Protein AF-A0A928G1X2-F1 (afdb_monomer)

Nearest PDB structures (foldseek):
  5xyb-assembly1_A  TM=7.655E-01  e=1.795E-01  Spbetavirus SPbeta
  4a1s-assembly1_B  TM=8.231E-01  e=2.747E-01  Drosophila melanogaster
  8bbe-assembly1_D  TM=7.474E-01  e=1.352E-01  Homo sapiens
  5a7d-assembly4_D  TM=7.952E-01  e=3.319E-01  Drosophila melanogaster
  3lca-assembly1_A  TM=3.637E-01  e=2.068E-01  Saccharomyces cerevisiae

pLDDT: mean 85.49, std 14.43, range [37.72, 98.62]

Mean predicted aligned error: 11.46 Å

Secondary structure (DSSP, 8-state):
---------SHHHHHHHHHHHHHHHHHHHHHHHHHHHHHHHHHHHHHHHHHHHHHHHHHHHHHHHHHHHHHHHS-HHHHHHHHT-GGGTTSHHHHHHHHHHHHHHHHHT-HHHHHHHHHH-----SSHHHHHHHHHHHHHHHHHHHHTT-HHHHHHHHHHHHHH---HHHHHHHHHHHHHIIIIIT--HHHHHHHHHHHHHH-GGGHHHHGGGT-

Foldseek 3Di:
DDDPDDDDPPPVVVVVVVVVVVCCVVCVVVVVVVVVVVVCVVVVVVVVVVVVVVVVVVVLVVLLVVLVVVCVPPALVVLVCQLPPPVCDPHSSNLLSLLSSLVRCVVVVVLVSSVVSLVSHDQDDDDQVSLQSQLSSLQSQLSSCVSVLVLVSNLVSLVVSCVSHPDLVSLLVSLQVNLCSCCVVVVNLVVSLVSLVVNCVVPVVCCVVCVVSND

Radius of gyration: 29.34 Å; Cα contacts (8 Å, |Δi|>4): 214; chains: 1; bounding box: 74×74×50 Å

Structure (mmCIF, N/CA/C/O backbone):
data_AF-A0A928G1X2-F1
#
_entry.id   AF-A0A928G1X2-F1
#
loop_
_atom_site.group_PDB
_atom_site.id
_atom_site.type_symbol
_atom_site.label_atom_id
_atom_site.label_alt_id
_atom_site.label_comp_id
_atom_site.label_asym_id
_atom_site.label_entity_id
_atom_site.label_seq_id
_atom_site.pdbx_PDB_ins_code
_atom_site.Cartn_x
_atom_site.Cartn_y
_atom_site.Cartn_z
_atom_site.occupancy
_atom_site.B_iso_or_equiv
_atom_site.auth_seq_id
_atom_site.auth_comp_id
_atom_site.auth_asym_id
_atom_site.auth_atom_id
_atom_site.pdbx_PDB_model_num
ATOM 1 N N . MET A 1 1 ? -55.057 56.961 -27.039 1.00 39.44 1 MET A N 1
ATOM 2 C CA . MET A 1 1 ? -53.835 56.383 -26.440 1.00 39.44 1 MET A CA 1
ATOM 3 C C . MET A 1 1 ? -54.276 55.265 -25.515 1.00 39.44 1 MET A C 1
ATOM 5 O O . MET A 1 1 ? -54.971 55.542 -24.549 1.00 39.44 1 MET A O 1
ATOM 9 N N . ALA A 1 2 ? -54.010 54.012 -25.881 1.00 43.81 2 ALA A N 1
ATOM 10 C CA . ALA A 1 2 ? -54.400 52.846 -25.097 1.00 43.81 2 ALA A CA 1
ATOM 11 C C . ALA A 1 2 ? -53.183 52.259 -24.377 1.00 43.81 2 ALA A C 1
ATOM 13 O O . ALA A 1 2 ? -52.093 52.239 -24.942 1.00 43.81 2 ALA A O 1
ATOM 14 N N . LYS A 1 3 ? -53.471 51.700 -23.195 1.00 39.59 3 LYS A N 1
ATOM 15 C CA . LYS A 1 3 ? -52.671 50.770 -22.385 1.00 39.59 3 LYS A CA 1
ATOM 16 C C . LYS A 1 3 ? -51.541 51.383 -21.556 1.00 39.59 3 LYS A C 1
ATOM 18 O O . LYS A 1 3 ? -50.377 51.311 -21.920 1.00 39.59 3 LYS A O 1
ATOM 23 N N . ASN A 1 4 ? -51.907 51.849 -20.360 1.00 37.72 4 ASN A N 1
ATOM 24 C CA . ASN A 1 4 ? -51.024 51.712 -19.206 1.00 37.72 4 ASN A CA 1
ATOM 25 C C . ASN A 1 4 ? -51.383 50.391 -18.506 1.00 37.72 4 ASN A C 1
ATOM 27 O O . ASN A 1 4 ? -52.408 50.291 -17.834 1.00 37.72 4 ASN A O 1
ATOM 31 N N . VAL A 1 5 ? -50.596 49.356 -18.788 1.00 54.25 5 VAL A N 1
ATOM 32 C CA . VAL A 1 5 ? -50.605 48.075 -18.079 1.00 54.25 5 VAL A CA 1
ATOM 33 C C . VAL A 1 5 ? -49.447 48.142 -17.089 1.00 54.25 5 VAL A C 1
ATOM 35 O O . VAL A 1 5 ? -48.310 48.257 -17.524 1.00 54.25 5 VAL A O 1
ATOM 38 N N . ASN A 1 6 ? -49.740 48.086 -15.791 1.00 42.75 6 ASN A N 1
ATOM 39 C CA . ASN A 1 6 ? -48.806 47.714 -14.719 1.00 42.75 6 ASN A CA 1
ATOM 40 C C . ASN A 1 6 ? -49.666 47.318 -13.502 1.00 42.75 6 ASN A C 1
ATOM 42 O O . ASN A 1 6 ? -50.340 48.165 -12.928 1.00 42.75 6 ASN A O 1
ATOM 46 N N . ALA A 1 7 ? -49.975 46.029 -13.334 1.00 44.56 7 ALA A N 1
ATOM 47 C CA . ALA A 1 7 ? -49.208 45.013 -12.593 1.00 44.56 7 ALA A CA 1
ATOM 48 C C . ALA A 1 7 ? -49.396 45.130 -11.057 1.00 44.56 7 ALA A C 1
ATOM 50 O O . ALA A 1 7 ? -48.937 46.105 -10.465 1.00 44.56 7 ALA A O 1
ATOM 51 N N . PRO A 1 8 ? -50.063 44.160 -10.391 1.00 46.53 8 PRO A N 1
ATOM 52 C CA . PRO A 1 8 ? -50.164 44.115 -8.936 1.00 46.53 8 PRO A CA 1
ATOM 53 C C . PRO A 1 8 ? -48.906 43.458 -8.349 1.00 46.53 8 PRO A C 1
ATOM 55 O O . PRO A 1 8 ? -48.880 42.249 -8.140 1.00 46.53 8 PRO A O 1
ATOM 58 N N . GLU A 1 9 ? -47.854 44.235 -8.092 1.00 52.62 9 GLU A N 1
ATOM 59 C CA . GLU A 1 9 ? -46.620 43.715 -7.465 1.00 52.62 9 GLU A CA 1
ATOM 60 C C . GLU A 1 9 ? -46.416 44.119 -5.994 1.00 52.62 9 GLU A C 1
ATOM 62 O O . GLU A 1 9 ? -45.433 43.719 -5.377 1.00 52.62 9 GLU A O 1
ATOM 67 N N . THR A 1 10 ? -47.344 44.844 -5.361 1.00 50.38 10 THR A N 1
ATOM 68 C CA . THR A 1 10 ? -47.087 45.420 -4.024 1.00 50.38 10 THR A CA 1
ATOM 69 C C . THR A 1 10 ? -47.826 44.774 -2.848 1.00 50.38 10 THR A C 1
ATOM 71 O O . THR A 1 10 ? -47.341 44.879 -1.725 1.00 50.38 10 THR A O 1
ATOM 74 N N . ASP A 1 11 ? -48.929 44.045 -3.041 1.00 49.44 11 ASP A N 1
ATOM 75 C CA . ASP A 1 11 ? -49.741 43.577 -1.895 1.00 49.44 11 ASP A CA 1
ATOM 76 C C . ASP A 1 11 ? -49.259 42.270 -1.250 1.00 49.44 11 ASP A C 1
ATOM 78 O O . ASP A 1 11 ? -49.490 42.029 -0.062 1.00 49.44 11 ASP A O 1
ATOM 82 N N . VAL A 1 12 ? -48.524 41.433 -1.987 1.00 51.53 12 VAL A N 1
ATOM 83 C CA . VAL A 1 12 ? -48.020 40.159 -1.445 1.00 51.53 12 VAL A CA 1
ATOM 84 C C . VAL A 1 12 ? -46.750 40.366 -0.609 1.00 51.53 12 VAL A C 1
ATOM 86 O O . VAL A 1 12 ? -46.486 39.590 0.301 1.00 51.53 12 VAL A O 1
ATOM 89 N N . VAL A 1 13 ? -45.991 41.441 -0.860 1.00 50.84 13 VAL A N 1
ATOM 90 C CA . 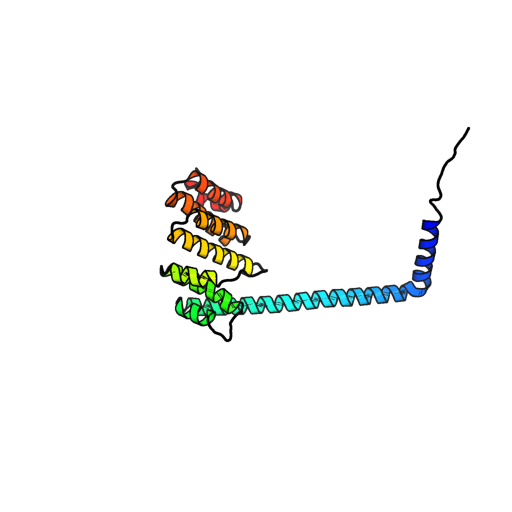VAL A 1 13 ? -44.729 41.747 -0.156 1.00 50.84 13 VAL A CA 1
ATOM 91 C C . VAL A 1 13 ? -44.965 42.500 1.164 1.00 50.84 13 VAL A C 1
ATOM 93 O O . VAL A 1 13 ? -44.159 42.399 2.090 1.00 50.84 13 VAL A O 1
ATOM 96 N N . VAL A 1 14 ? -46.077 43.231 1.294 1.00 52.59 14 VAL A N 1
ATOM 97 C CA . VAL A 1 14 ? -46.367 44.062 2.480 1.00 52.59 14 VAL A CA 1
ATOM 98 C C . VAL A 1 14 ? -46.985 43.246 3.627 1.00 52.59 14 VAL A C 1
ATOM 100 O O . VAL A 1 14 ? -46.684 43.494 4.794 1.00 52.59 14 VAL A O 1
ATOM 103 N N . ASN A 1 15 ? -47.769 42.203 3.333 1.00 55.53 15 ASN A N 1
ATOM 104 C CA . ASN A 1 15 ? -48.447 41.399 4.365 1.00 55.53 15 ASN A CA 1
ATOM 105 C C . ASN A 1 15 ? -47.530 40.346 5.036 1.00 55.53 15 ASN A C 1
ATOM 107 O O . ASN A 1 15 ? -47.773 39.911 6.163 1.00 55.53 15 ASN A O 1
ATOM 111 N N . THR A 1 16 ? -46.436 39.950 4.383 1.00 53.22 16 THR A N 1
ATOM 112 C CA . THR A 1 16 ? -45.408 39.064 4.965 1.00 53.22 16 THR A CA 1
ATOM 113 C C . THR A 1 16 ? -44.515 39.803 5.957 1.00 53.22 16 THR A C 1
ATOM 115 O O . THR A 1 16 ? -44.152 39.228 6.984 1.00 53.22 16 THR A O 1
ATOM 118 N N . LYS A 1 17 ? -44.209 41.083 5.697 1.00 52.03 17 LYS A N 1
ATOM 119 C CA . LYS A 1 17 ? -43.396 41.920 6.595 1.00 52.03 17 LYS A CA 1
ATOM 120 C C . LYS A 1 17 ? -44.087 42.157 7.940 1.00 52.03 17 LYS A C 1
ATOM 122 O O . LYS A 1 17 ? -43.503 41.838 8.969 1.00 52.03 17 LYS A O 1
ATOM 127 N N . GLY A 1 18 ? -45.362 42.553 7.940 1.00 61.22 18 GLY A N 1
ATOM 128 C CA . GLY A 1 18 ? -46.098 42.841 9.182 1.00 61.22 18 GLY A CA 1
ATOM 129 C C . GLY A 1 18 ? -46.315 41.630 10.106 1.00 61.22 18 GLY A C 1
ATOM 130 O O . GLY A 1 18 ? -46.396 41.783 11.323 1.00 61.22 18 GLY A O 1
ATOM 131 N N . LYS A 1 19 ? -46.374 40.402 9.568 1.00 59.88 19 LYS A N 1
ATOM 132 C CA . LYS A 1 19 ? -46.470 39.170 10.381 1.00 59.88 19 LYS A CA 1
ATOM 133 C C . LYS A 1 19 ? -45.133 38.779 11.011 1.00 59.88 19 LYS A C 1
ATOM 135 O O . LYS A 1 19 ? -45.119 38.285 12.136 1.00 59.88 19 LYS A O 1
ATOM 140 N N . LEU A 1 20 ? -44.026 39.010 10.304 1.00 60.47 20 LEU A N 1
ATOM 141 C CA . LEU A 1 20 ? -42.673 38.799 10.823 1.00 60.47 20 LEU A CA 1
ATOM 142 C C . LEU A 1 20 ? -42.302 39.858 11.871 1.00 60.47 20 LEU A C 1
ATOM 144 O O . LEU A 1 20 ? -41.755 39.504 12.913 1.00 60.47 20 LEU A O 1
ATOM 148 N N . GLU A 1 21 ? -42.668 41.121 11.642 1.00 60.94 21 GLU A N 1
ATOM 149 C CA . GLU A 1 21 ? -42.457 42.230 12.583 1.00 60.94 21 GLU A CA 1
ATOM 150 C C . GLU A 1 21 ? -43.230 42.010 13.894 1.00 60.94 21 GLU A C 1
ATOM 152 O O . GLU A 1 21 ? -42.626 42.052 14.962 1.00 60.94 21 GLU A O 1
ATOM 157 N N . ASN A 1 22 ? -44.509 41.615 13.839 1.00 66.75 22 ASN A N 1
ATOM 158 C CA . ASN A 1 22 ? -45.293 41.308 15.048 1.00 66.75 22 ASN A CA 1
ATOM 159 C C . ASN A 1 22 ? -44.760 40.101 15.850 1.00 66.75 22 ASN A C 1
ATOM 161 O O . ASN A 1 22 ? -44.885 40.058 17.076 1.00 66.75 22 ASN A O 1
ATOM 165 N N . LEU A 1 23 ? -44.178 39.096 15.184 1.00 64.81 23 LEU A N 1
ATOM 166 C CA . LEU A 1 23 ? -43.563 37.940 15.852 1.00 64.81 23 LEU A CA 1
ATOM 167 C C . LEU A 1 23 ? -42.250 38.324 16.547 1.00 64.81 23 LEU A C 1
ATOM 169 O O . LEU A 1 23 ? -41.991 37.865 17.663 1.00 64.81 23 LEU A O 1
ATOM 173 N N . PHE A 1 24 ? -41.452 39.194 15.925 1.00 63.53 24 PHE A N 1
ATOM 174 C CA . PHE A 1 24 ? -40.230 39.732 16.520 1.00 63.53 24 PHE A CA 1
ATOM 175 C C . PHE A 1 24 ? -40.509 40.735 17.645 1.00 63.53 24 PHE A C 1
ATOM 177 O O . PHE A 1 24 ? -39.826 40.696 18.665 1.00 63.53 24 PHE A O 1
ATOM 184 N N . GLU A 1 25 ? -41.528 41.582 17.534 1.00 65.56 25 GLU A N 1
ATOM 185 C CA . GLU A 1 25 ? -41.882 42.519 18.608 1.00 65.56 25 GLU A CA 1
ATOM 186 C C . GLU A 1 25 ? -42.443 41.799 19.837 1.00 65.56 25 GLU A C 1
ATOM 188 O O . GLU A 1 25 ? -42.068 42.109 20.969 1.00 65.56 25 GLU A O 1
ATOM 193 N N . LYS A 1 26 ? -43.298 40.788 19.634 1.00 69.19 26 LYS A N 1
ATOM 194 C CA . LYS A 1 26 ? -43.958 40.079 20.738 1.00 69.19 26 LYS A CA 1
ATOM 195 C C . LYS A 1 26 ? -43.095 38.981 21.366 1.00 69.19 26 LYS A C 1
ATOM 197 O O . LYS A 1 26 ? -43.192 38.749 22.570 1.00 69.19 26 LYS A O 1
ATOM 202 N N . TYR A 1 27 ? -42.252 38.308 20.577 1.00 73.88 27 TYR A N 1
ATOM 203 C CA . TYR A 1 27 ? -41.462 37.152 21.023 1.00 73.88 27 TYR A CA 1
ATOM 204 C C . TYR A 1 27 ? -39.982 37.216 20.642 1.00 73.88 27 TYR A C 1
ATOM 206 O O . TYR A 1 27 ? -39.273 36.249 20.896 1.00 73.88 27 TYR A O 1
ATOM 214 N N . GLY A 1 28 ? -39.465 38.318 20.093 1.00 69.06 28 GLY A N 1
ATOM 215 C CA . GLY A 1 28 ? -38.092 38.396 19.573 1.00 69.06 28 GLY A CA 1
ATOM 216 C C . GLY A 1 28 ? -37.019 37.979 20.576 1.00 69.06 28 GLY A C 1
ATOM 217 O O . GLY A 1 28 ? -36.113 37.232 20.222 1.00 69.06 28 GLY A O 1
ATOM 218 N N . LYS A 1 29 ? -37.159 38.350 21.858 1.00 71.19 29 LYS A N 1
ATOM 219 C CA . LYS A 1 29 ? -36.250 37.873 22.918 1.00 71.19 29 LYS A CA 1
ATOM 220 C C . LYS A 1 29 ? -36.362 36.361 23.151 1.00 71.19 29 LYS A C 1
ATOM 222 O O . LYS A 1 29 ? -35.342 35.705 23.314 1.00 71.19 29 LYS A O 1
ATOM 227 N N . ALA A 1 30 ? -37.571 35.801 23.150 1.00 76.81 30 ALA A N 1
ATOM 228 C CA . ALA A 1 30 ? -37.789 34.363 23.323 1.00 76.81 30 ALA A CA 1
ATOM 229 C C . ALA A 1 30 ? -37.320 33.555 22.098 1.00 76.81 30 ALA A C 1
ATOM 231 O O . ALA A 1 30 ? -36.674 32.526 22.257 1.00 76.81 30 ALA A O 1
ATOM 232 N N . LEU A 1 31 ? -37.573 34.052 20.884 1.00 76.38 31 LEU A N 1
ATOM 233 C CA . LEU A 1 31 ? -37.095 33.473 19.626 1.00 76.38 31 LEU A CA 1
ATOM 234 C C . LEU A 1 31 ? -35.566 33.484 19.540 1.00 76.38 31 LEU A C 1
ATOM 236 O O . LEU A 1 31 ? -34.984 32.483 19.130 1.00 76.38 31 LEU A O 1
ATOM 240 N N . LEU A 1 32 ? -34.911 34.564 19.982 1.00 76.19 32 LEU A N 1
ATOM 241 C CA . LEU A 1 32 ? -33.451 34.618 20.098 1.00 76.19 32 LEU A CA 1
ATOM 242 C C . LEU A 1 32 ? -32.923 33.563 21.076 1.00 76.19 32 LEU A C 1
ATOM 244 O O . LEU A 1 32 ? -31.976 32.856 20.742 1.00 76.19 32 LEU A O 1
ATOM 248 N N . TRP A 1 33 ? -33.552 33.399 22.244 1.00 80.50 33 TRP A N 1
ATOM 249 C CA . TRP A 1 33 ? -33.166 32.352 23.198 1.00 80.50 33 TRP A CA 1
ATOM 250 C C . TRP A 1 33 ? -33.345 30.941 22.632 1.00 80.50 33 TRP A C 1
ATOM 252 O O . TRP A 1 33 ? -32.459 30.107 22.803 1.00 80.50 33 TRP A O 1
ATOM 262 N N . VAL A 1 34 ? -34.437 30.678 21.910 1.00 84.75 34 VAL A N 1
ATOM 263 C CA . VAL A 1 34 ? -34.650 29.392 21.225 1.00 84.75 34 VAL A CA 1
ATOM 264 C C . VAL A 1 34 ? -33.572 29.151 20.166 1.00 84.75 34 VAL A C 1
ATOM 266 O O . VAL A 1 34 ? -32.998 28.066 20.126 1.00 84.75 34 VAL A O 1
ATOM 269 N N . LEU A 1 35 ? -33.233 30.159 19.358 1.00 82.25 35 LEU A N 1
ATOM 270 C CA . LEU A 1 35 ? -32.155 30.073 18.365 1.00 82.25 35 LEU A CA 1
ATOM 271 C C . LEU A 1 35 ? -30.794 29.777 19.005 1.00 82.25 35 LEU A C 1
ATOM 273 O O . LEU A 1 35 ? -30.062 28.928 18.501 1.00 82.25 35 LEU A O 1
ATOM 277 N N . VAL A 1 36 ? -30.471 30.424 20.128 1.00 86.75 36 VAL A N 1
ATOM 278 C CA . VAL A 1 36 ? -29.236 30.163 20.884 1.00 86.75 36 VAL A CA 1
ATOM 279 C C . VAL A 1 36 ? -29.217 28.732 21.419 1.00 86.75 36 VAL A C 1
ATOM 281 O O . VAL A 1 36 ? -28.211 28.046 21.264 1.00 86.75 36 VAL A O 1
ATOM 284 N N . VAL A 1 37 ? -30.320 28.241 21.991 1.00 91.00 37 VAL A N 1
ATOM 285 C CA . VAL A 1 37 ? -30.413 26.856 22.487 1.00 91.00 37 VAL A CA 1
ATOM 286 C C . VAL A 1 37 ? -30.235 25.848 21.351 1.00 91.00 37 VAL A C 1
ATOM 288 O O . VAL A 1 37 ? -29.493 24.881 21.509 1.00 91.00 37 VAL A O 1
ATOM 291 N N . VAL A 1 38 ? -30.850 26.088 20.190 1.00 90.81 38 VAL A N 1
ATOM 292 C CA . VAL A 1 38 ? -30.681 25.235 19.003 1.00 90.81 38 VAL A CA 1
ATOM 293 C C . VAL A 1 38 ? -29.234 25.271 18.510 1.00 90.81 38 VAL A C 1
ATOM 295 O O . VAL A 1 38 ? -28.655 24.216 18.261 1.00 90.81 38 VAL A O 1
ATOM 298 N N . ALA A 1 39 ? -28.616 26.450 18.428 1.00 85.69 39 ALA A N 1
ATOM 299 C CA . ALA A 1 39 ? -27.220 26.587 18.019 1.00 85.69 39 ALA A CA 1
ATOM 300 C C . ALA A 1 39 ? -26.259 25.876 18.987 1.00 85.69 39 ALA A C 1
ATOM 302 O O . ALA A 1 39 ? -25.330 25.209 18.539 1.00 85.69 39 ALA A O 1
ATOM 303 N N . VAL A 1 40 ? -26.502 25.953 20.300 1.00 92.81 40 VAL A N 1
ATOM 304 C CA . VAL A 1 40 ? -25.718 25.237 21.322 1.00 92.81 40 VAL A CA 1
ATOM 305 C C . VAL A 1 40 ? -25.937 23.729 21.236 1.00 92.81 40 VAL A C 1
ATOM 307 O O . VAL A 1 40 ? -24.972 22.982 21.349 1.00 92.81 40 VAL A O 1
ATOM 310 N N . ALA A 1 41 ? -27.163 23.260 21.001 1.00 90.75 41 ALA A N 1
ATOM 311 C CA . ALA A 1 41 ? -27.443 21.834 20.840 1.00 90.75 41 ALA A CA 1
ATOM 312 C C . ALA A 1 41 ? -26.756 21.260 19.591 1.00 90.75 41 ALA A C 1
ATOM 314 O O . ALA A 1 41 ? -26.112 20.215 19.663 1.00 90.75 41 ALA A O 1
ATOM 315 N N . VAL A 1 42 ? -26.832 21.975 18.465 1.00 90.94 42 VAL A N 1
ATOM 316 C CA . VAL A 1 42 ? -26.157 21.600 17.215 1.00 90.94 42 VAL A CA 1
ATOM 317 C C . VAL A 1 42 ? -24.638 21.664 17.385 1.00 90.94 42 VAL A C 1
ATOM 319 O O . VAL A 1 42 ? -23.949 20.696 17.075 1.00 90.94 42 VAL A O 1
ATOM 322 N N . GLY A 1 43 ? -24.107 22.756 17.942 1.00 88.56 43 GLY A N 1
ATOM 323 C CA . GLY A 1 43 ? -22.678 22.907 18.220 1.00 88.56 43 GLY A CA 1
ATOM 324 C C . GLY A 1 43 ? -22.152 21.836 19.177 1.00 88.56 43 GLY A C 1
ATOM 325 O O . GLY A 1 43 ? -21.128 21.218 18.905 1.00 88.56 43 GLY A O 1
ATOM 326 N N . GLY A 1 44 ? -22.888 21.547 20.251 1.00 90.06 44 GLY A N 1
ATOM 327 C CA . GLY A 1 44 ?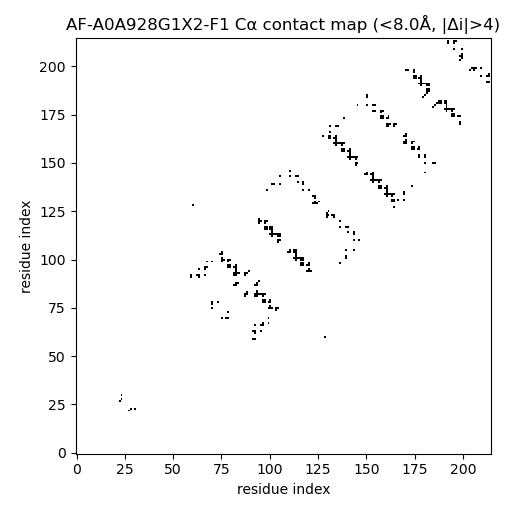 -22.576 20.483 21.203 1.00 90.06 44 GLY A CA 1
ATOM 328 C C . GLY A 1 44 ? -22.594 19.095 20.562 1.00 90.06 44 GLY A C 1
ATOM 329 O O . GLY A 1 44 ? -21.684 18.306 20.811 1.00 90.06 44 GLY A O 1
ATOM 330 N N . TYR A 1 45 ? -23.564 18.816 19.685 1.00 91.56 45 TYR A N 1
ATOM 331 C CA . TYR A 1 45 ? -23.613 17.576 18.907 1.00 91.56 45 TYR A CA 1
ATOM 332 C C . TYR A 1 45 ? -22.392 17.429 17.990 1.00 91.56 45 TYR A C 1
ATOM 334 O O . TYR A 1 45 ? -21.742 16.384 18.011 1.00 91.56 45 TYR A O 1
ATOM 342 N N . PHE A 1 46 ? -22.030 18.474 17.237 1.00 90.38 46 PHE A N 1
ATOM 343 C CA . PHE A 1 46 ? -20.853 18.445 16.360 1.00 90.38 46 PHE A CA 1
ATOM 344 C C . PHE A 1 46 ? -19.537 18.314 17.140 1.00 90.38 46 PHE A C 1
ATOM 346 O O . PHE A 1 46 ? -18.666 17.551 16.724 1.00 90.38 46 PHE A O 1
ATOM 353 N N . ILE A 1 47 ? -19.396 18.989 18.286 1.00 89.56 47 ILE A N 1
ATOM 354 C CA . ILE A 1 47 ? -18.218 18.859 19.161 1.00 89.56 47 ILE A CA 1
ATOM 355 C C . ILE A 1 47 ? -18.112 17.435 19.718 1.00 89.56 47 ILE A C 1
ATOM 357 O O . ILE A 1 47 ? -17.036 16.841 19.673 1.00 89.56 47 ILE A O 1
ATOM 361 N N . TYR A 1 48 ? -19.216 16.870 20.216 1.00 86.75 48 TYR A N 1
ATOM 362 C CA . TYR A 1 48 ? -19.236 15.504 20.739 1.00 86.75 48 TYR A CA 1
ATOM 363 C C . TYR A 1 48 ? -18.902 14.478 19.653 1.00 86.75 48 TYR A C 1
ATOM 365 O O . TYR A 1 48 ? -18.042 13.624 19.869 1.00 86.75 48 TYR A O 1
ATOM 373 N N . LYS A 1 49 ? -19.534 14.597 18.478 1.00 86.94 49 LYS A N 1
ATOM 374 C CA . LYS A 1 49 ? -19.268 13.740 17.319 1.00 86.94 49 LYS A CA 1
ATOM 375 C C . LYS A 1 49 ? -17.788 13.797 16.926 1.00 86.94 49 LYS A C 1
ATOM 377 O O . LYS A 1 49 ? -17.136 12.760 16.884 1.00 86.94 49 LYS A O 1
ATOM 382 N N . SER A 1 50 ? -17.236 15.003 16.770 1.00 81.69 50 SER A N 1
ATOM 383 C CA . SER A 1 50 ? -15.826 15.193 16.411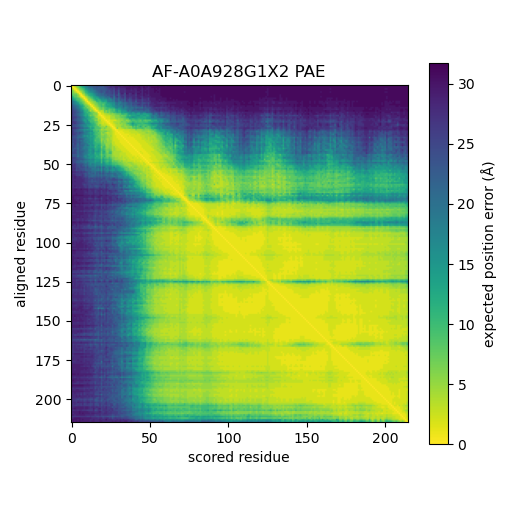 1.00 81.69 50 SER A CA 1
ATOM 384 C C . SER A 1 50 ? -14.859 14.631 17.463 1.00 81.69 50 SER A C 1
ATOM 386 O O . SER A 1 50 ? -13.826 14.061 17.118 1.00 81.69 50 SER A O 1
ATOM 388 N N . TYR A 1 51 ? -15.180 14.753 18.754 1.00 82.31 51 TYR A N 1
ATOM 389 C CA . TYR A 1 51 ? -14.347 14.199 19.824 1.00 82.31 51 TYR A CA 1
ATOM 390 C C . TYR A 1 51 ? -14.394 12.663 19.873 1.00 82.31 51 TYR A C 1
ATOM 392 O O . TYR A 1 51 ? -13.364 12.019 20.083 1.00 82.31 51 TYR A O 1
ATOM 400 N N . ALA A 1 52 ? -15.573 12.070 19.668 1.00 81.88 52 ALA A N 1
ATOM 401 C CA . ALA A 1 52 ? -15.743 10.621 19.630 1.00 81.88 52 ALA A CA 1
ATOM 402 C C . ALA A 1 52 ? -14.986 9.992 18.447 1.00 81.88 52 ALA A C 1
ATOM 404 O O . ALA A 1 52 ? -14.237 9.038 18.656 1.00 81.88 52 ALA A O 1
ATOM 405 N N . GLU A 1 53 ? -15.106 10.582 17.254 1.00 80.88 53 GLU A N 1
ATOM 406 C CA . GLU A 1 53 ? -14.409 10.138 16.037 1.00 80.88 53 GLU A CA 1
ATOM 407 C C . GLU A 1 53 ? -12.883 10.190 16.206 1.00 80.88 53 GLU A C 1
ATOM 409 O O . GLU A 1 53 ? -12.195 9.209 15.922 1.00 80.88 53 GLU A O 1
ATOM 414 N N . LYS A 1 54 ? -12.340 11.283 16.763 1.00 79.56 54 LYS A N 1
ATOM 415 C CA . LYS A 1 54 ? -10.896 11.399 17.041 1.00 79.56 54 LYS A CA 1
ATOM 416 C C . LYS A 1 54 ? -10.393 10.321 17.998 1.00 79.56 54 LYS A C 1
ATOM 418 O O . LYS A 1 54 ? -9.379 9.684 17.733 1.00 79.56 54 LYS A O 1
ATOM 423 N N . LYS A 1 55 ? -11.115 10.080 19.095 1.00 81.38 55 LYS A N 1
ATOM 424 C CA . LYS A 1 55 ? -10.731 9.068 20.089 1.00 81.38 55 LYS A CA 1
ATOM 425 C C . LYS A 1 55 ? -10.774 7.648 19.518 1.00 81.38 55 LYS A C 1
ATOM 427 O O . LYS A 1 55 ? -10.008 6.783 19.946 1.00 81.38 55 LYS A O 1
ATOM 432 N N . GLU A 1 56 ? -11.695 7.380 18.600 1.00 77.50 56 GLU A N 1
ATOM 433 C CA . GLU A 1 56 ? -11.773 6.094 17.909 1.00 77.50 56 GLU A CA 1
ATOM 434 C C . GLU A 1 56 ? -10.624 5.921 16.907 1.00 77.50 56 GLU A C 1
ATOM 436 O O . GLU A 1 56 ? -9.978 4.869 16.903 1.00 77.50 56 GLU A O 1
ATOM 441 N N . ALA A 1 57 ? -10.302 6.970 16.144 1.00 78.06 57 ALA A N 1
ATOM 442 C CA . ALA A 1 57 ? -9.153 6.991 15.243 1.00 78.06 57 ALA A CA 1
ATOM 443 C C . ALA A 1 57 ? -7.837 6.737 15.997 1.00 78.06 57 ALA A C 1
ATOM 445 O O . ALA A 1 57 ? -7.127 5.793 15.662 1.00 78.06 57 ALA A O 1
ATOM 446 N N . GLU A 1 58 ? -7.565 7.462 17.087 1.00 81.00 58 GLU A N 1
ATOM 447 C CA . GLU A 1 58 ? -6.354 7.274 17.907 1.00 81.00 58 GLU A CA 1
ATOM 448 C C . GLU A 1 58 ? -6.210 5.835 18.425 1.00 81.00 58 GLU A C 1
ATOM 450 O O . GLU A 1 58 ? -5.124 5.253 18.407 1.00 81.00 58 GLU A O 1
ATOM 455 N N . LYS A 1 59 ? -7.313 5.216 18.866 1.00 80.81 59 LYS A N 1
ATOM 456 C CA . LYS A 1 59 ? -7.302 3.812 19.300 1.00 80.81 59 LYS A CA 1
ATOM 457 C C . LYS A 1 59 ? -6.970 2.863 18.156 1.00 80.81 59 LYS A C 1
ATOM 459 O O . LYS A 1 59 ? -6.224 1.904 18.363 1.00 80.81 59 LYS A O 1
ATOM 464 N N . LYS A 1 60 ? -7.539 3.103 16.973 1.00 79.50 60 LYS A N 1
ATOM 465 C CA . LYS A 1 60 ? -7.283 2.306 15.771 1.00 79.50 60 LYS A CA 1
ATOM 466 C C . LYS A 1 60 ? -5.815 2.411 15.361 1.00 79.50 60 LYS A C 1
ATOM 468 O O . LYS A 1 60 ? -5.189 1.379 15.132 1.00 79.50 60 LYS A O 1
ATOM 473 N N . GLU A 1 61 ? -5.257 3.617 15.347 1.00 78.94 61 GLU A N 1
ATOM 474 C CA . GLU A 1 61 ? -3.841 3.849 15.051 1.00 78.94 61 GLU A CA 1
ATOM 475 C C . GLU A 1 61 ? -2.928 3.178 16.078 1.00 78.94 61 GLU A C 1
ATOM 477 O O . GLU A 1 61 ? -2.037 2.419 15.705 1.00 78.94 61 GLU A O 1
ATOM 482 N N . ALA A 1 62 ? -3.183 3.368 17.375 1.00 80.94 62 ALA A N 1
ATOM 483 C CA . ALA A 1 62 ? -2.395 2.740 18.433 1.00 80.94 62 ALA A CA 1
ATOM 484 C C . ALA A 1 62 ? -2.417 1.207 18.336 1.00 80.94 62 ALA A C 1
ATOM 486 O O . ALA A 1 62 ? -1.396 0.545 18.541 1.00 80.94 62 ALA A O 1
ATOM 487 N N . LEU A 1 63 ? -3.571 0.633 17.990 1.00 78.81 63 LEU A N 1
ATOM 488 C CA . LEU A 1 63 ? -3.697 -0.801 17.775 1.00 78.81 63 LEU A CA 1
ATOM 489 C C . LEU A 1 63 ? -2.897 -1.256 16.548 1.00 78.81 63 LEU A C 1
ATOM 491 O O . LEU A 1 63 ? -2.197 -2.260 16.637 1.00 78.81 63 LEU A O 1
ATOM 495 N N . MET A 1 64 ? -2.936 -0.511 15.440 1.00 81.88 64 MET A N 1
ATOM 496 C CA . MET A 1 64 ? -2.120 -0.798 14.254 1.00 81.88 64 MET A CA 1
ATOM 497 C C . MET A 1 64 ? -0.624 -0.693 14.535 1.00 81.88 64 MET A C 1
ATOM 499 O O . MET A 1 64 ? 0.127 -1.556 14.094 1.00 81.88 64 MET A O 1
ATOM 503 N N . VAL A 1 65 ? -0.190 0.313 15.297 1.00 82.19 65 VAL A N 1
ATOM 504 C CA . VAL A 1 65 ? 1.207 0.467 15.729 1.00 82.19 65 VAL A CA 1
ATOM 505 C C . VAL A 1 65 ? 1.634 -0.714 16.597 1.00 82.19 65 VAL A C 1
ATOM 507 O O . VAL A 1 65 ? 2.716 -1.264 16.420 1.00 82.19 65 VAL A O 1
ATOM 510 N N . LYS A 1 66 ? 0.776 -1.163 17.514 1.00 75.88 66 LYS A N 1
ATOM 511 C CA . LYS A 1 66 ? 1.056 -2.360 18.313 1.00 75.88 66 LYS A CA 1
ATOM 512 C C . LYS A 1 66 ? 1.159 -3.610 17.433 1.00 75.88 66 LYS A C 1
ATOM 514 O O . LYS A 1 66 ? 2.061 -4.421 17.627 1.00 75.88 66 LYS A O 1
ATOM 519 N N . THR A 1 67 ? 0.256 -3.761 16.464 1.00 77.81 67 THR A N 1
ATOM 520 C CA . THR A 1 67 ? 0.286 -4.864 15.496 1.00 77.81 67 THR A CA 1
ATOM 521 C C . THR A 1 67 ? 1.549 -4.822 14.643 1.00 77.81 67 THR A C 1
ATOM 523 O O . THR A 1 67 ? 2.199 -5.850 14.495 1.00 77.81 67 THR A O 1
ATOM 526 N N . SER A 1 68 ? 1.955 -3.658 14.129 1.00 77.31 68 SER A N 1
ATOM 527 C CA . SER A 1 68 ? 3.193 -3.547 13.355 1.00 77.31 68 SER A CA 1
ATOM 528 C C . SER A 1 68 ? 4.417 -3.866 14.203 1.00 77.31 68 SER A C 1
ATOM 530 O O . SER A 1 68 ? 5.265 -4.621 13.746 1.00 77.31 68 SER A O 1
ATOM 532 N N . GLN A 1 69 ? 4.495 -3.380 15.444 1.00 75.25 69 GLN A N 1
ATOM 533 C CA . GLN A 1 69 ? 5.611 -3.674 16.348 1.00 75.25 69 GLN A CA 1
ATOM 534 C C . GLN A 1 69 ? 5.751 -5.170 16.641 1.00 75.25 69 GLN A C 1
ATOM 536 O O . GLN A 1 69 ? 6.856 -5.697 16.534 1.00 75.25 69 GLN A O 1
ATOM 541 N N . ALA A 1 70 ? 4.647 -5.863 16.940 1.00 65.19 70 ALA A N 1
ATOM 542 C CA . ALA A 1 70 ? 4.662 -7.315 17.140 1.00 65.19 70 ALA A CA 1
ATOM 543 C C . ALA A 1 70 ? 5.200 -8.051 15.898 1.00 65.19 70 ALA A C 1
ATOM 545 O O . ALA A 1 70 ? 5.998 -8.980 15.995 1.00 65.19 70 ALA A O 1
ATOM 546 N N . LEU A 1 71 ? 4.847 -7.563 14.709 1.00 70.44 71 LEU A N 1
ATOM 547 C CA . LEU A 1 71 ? 5.235 -8.170 13.436 1.00 70.44 71 LEU A CA 1
ATOM 548 C C . LEU A 1 71 ? 6.606 -7.736 12.920 1.00 70.44 71 LEU A C 1
ATOM 550 O O . LEU A 1 71 ? 7.165 -8.384 12.039 1.00 70.44 71 LEU A O 1
ATOM 554 N N . VAL A 1 72 ? 7.197 -6.673 13.461 1.00 70.69 72 VAL A N 1
ATOM 555 C CA . VAL A 1 72 ? 8.613 -6.354 13.229 1.00 70.69 72 VAL A CA 1
ATOM 556 C C . VAL A 1 72 ? 9.502 -7.423 13.863 1.00 70.69 72 VAL A C 1
ATOM 558 O O . VAL A 1 72 ? 10.473 -7.834 13.235 1.00 70.69 72 VAL A O 1
ATOM 561 N N . SER A 1 73 ? 9.146 -7.920 15.052 1.00 67.94 73 SER A N 1
ATOM 562 C CA . SER A 1 73 ? 9.832 -9.053 15.689 1.00 67.94 73 SER A CA 1
ATOM 563 C C . SER A 1 73 ? 9.437 -10.424 15.123 1.00 67.94 73 SER A C 1
ATOM 565 O O . SER A 1 73 ? 10.207 -11.372 15.260 1.00 67.94 73 SER A O 1
ATOM 567 N N . GLY A 1 74 ? 8.262 -10.522 14.496 1.00 66.81 74 GLY A N 1
ATOM 568 C CA . GLY A 1 74 ? 7.693 -11.754 13.949 1.00 66.81 74 GLY A CA 1
ATOM 569 C C . GLY A 1 74 ? 7.939 -11.997 12.455 1.00 66.81 74 GLY A C 1
ATOM 570 O O . GLY A 1 74 ? 8.317 -11.100 11.697 1.00 66.81 74 GLY A O 1
ATOM 571 N N . GLY A 1 75 ? 7.681 -13.232 12.014 1.00 76.31 75 GLY A N 1
ATOM 572 C CA . GLY A 1 75 ? 7.606 -13.624 10.595 1.00 76.31 75 GLY A CA 1
ATOM 573 C C . GLY A 1 75 ? 6.170 -13.608 10.049 1.00 76.31 75 GLY A C 1
ATOM 574 O O . GLY A 1 75 ? 5.228 -13.292 10.781 1.00 76.31 75 GLY A O 1
ATOM 575 N N . ALA A 1 76 ? 5.971 -13.996 8.781 1.00 82.31 76 ALA A N 1
ATOM 576 C CA . ALA A 1 76 ? 4.639 -14.034 8.157 1.00 82.31 76 ALA A CA 1
ATOM 577 C C . ALA A 1 76 ? 3.608 -14.834 8.983 1.00 82.31 76 ALA A C 1
ATOM 579 O O . ALA A 1 76 ? 2.469 -14.399 9.144 1.00 82.31 76 ALA A O 1
ATOM 580 N N . ALA A 1 77 ? 4.024 -15.948 9.596 1.00 85.50 77 ALA A N 1
ATOM 581 C CA . ALA A 1 77 ? 3.168 -16.794 10.431 1.00 85.50 77 ALA A CA 1
ATOM 582 C C . ALA A 1 77 ? 2.552 -16.067 11.645 1.00 85.50 77 ALA A C 1
ATOM 584 O O . ALA A 1 77 ? 1.412 -16.344 12.017 1.00 85.50 77 ALA A O 1
ATOM 585 N N . GLU A 1 78 ? 3.265 -15.115 12.251 1.00 84.62 78 GLU A N 1
ATOM 586 C CA . GLU A 1 78 ? 2.734 -14.340 13.378 1.00 84.62 78 GLU A CA 1
ATOM 587 C C . GLU A 1 78 ? 1.678 -13.333 12.902 1.00 84.62 78 GLU A C 1
ATOM 589 O O . GLU A 1 78 ? 0.634 -13.170 13.537 1.00 84.62 78 GLU A O 1
ATOM 594 N N . ALA A 1 79 ? 1.890 -12.729 11.728 1.00 84.50 79 ALA A N 1
ATOM 595 C CA . ALA A 1 79 ? 0.909 -11.840 11.102 1.00 84.50 79 ALA A CA 1
ATOM 596 C C . ALA A 1 79 ? -0.373 -12.598 10.760 1.00 84.50 79 ALA A C 1
ATOM 598 O O . ALA A 1 79 ? -1.475 -12.124 11.033 1.00 84.50 79 ALA A O 1
ATOM 599 N N . VAL A 1 80 ? -0.220 -13.816 10.246 1.00 86.31 80 VAL A N 1
ATOM 600 C CA . VAL A 1 80 ? -1.321 -14.747 10.011 1.00 86.31 80 VAL A CA 1
ATOM 601 C C . VAL A 1 80 ? -2.073 -15.079 11.297 1.00 86.31 80 VAL A C 1
ATOM 603 O O . VAL A 1 80 ? -3.300 -15.014 11.305 1.00 86.31 80 VAL A O 1
ATOM 606 N N . ALA A 1 81 ? -1.372 -15.384 12.390 1.00 88.56 81 ALA A N 1
ATOM 607 C CA . ALA A 1 81 ? -2.012 -15.715 13.661 1.00 88.56 81 ALA A CA 1
ATOM 608 C C . ALA A 1 81 ? -2.868 -14.558 14.204 1.00 88.56 81 ALA A C 1
ATOM 610 O O . ALA A 1 81 ? -3.950 -14.794 14.740 1.00 88.56 81 ALA A O 1
ATOM 611 N N . ILE A 1 82 ? -2.422 -13.309 14.031 1.00 85.50 82 ILE A N 1
ATOM 612 C CA . ILE A 1 82 ? -3.208 -12.120 14.393 1.00 85.50 82 ILE A CA 1
ATOM 613 C C . ILE A 1 82 ? -4.407 -11.954 13.451 1.00 85.50 82 ILE A C 1
ATOM 615 O O . ILE A 1 82 ? -5.518 -11.704 13.919 1.00 85.50 82 ILE A O 1
ATOM 619 N N . ALA A 1 83 ? -4.188 -12.096 12.142 1.00 87.31 83 ALA A N 1
ATOM 620 C CA . ALA A 1 83 ? -5.215 -11.928 11.117 1.00 87.31 83 ALA A CA 1
ATOM 621 C C . ALA A 1 83 ? -6.356 -12.954 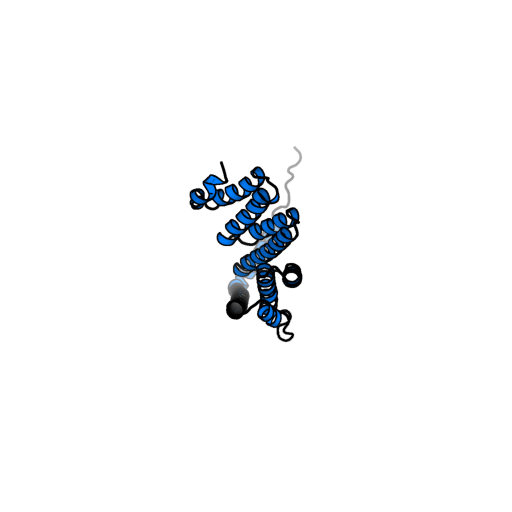11.234 1.00 87.31 83 ALA A C 1
ATOM 623 O O . ALA A 1 83 ? -7.521 -12.593 11.076 1.00 87.31 83 ALA A O 1
ATOM 624 N N . ASP A 1 84 ? -6.024 -14.211 11.539 1.00 89.19 84 ASP A N 1
ATOM 625 C CA . ASP A 1 84 ? -6.967 -15.336 11.576 1.00 89.19 84 ASP A CA 1
ATOM 626 C C . ASP A 1 84 ? -7.525 -15.603 12.991 1.00 89.19 84 ASP A C 1
ATOM 628 O O . ASP A 1 84 ? -8.312 -16.535 13.194 1.00 89.19 84 ASP A O 1
ATOM 632 N N . ASN A 1 85 ? -7.159 -14.787 13.990 1.00 86.44 85 ASN A N 1
ATOM 633 C CA . ASN A 1 85 ? -7.718 -14.903 15.334 1.00 86.44 85 ASN A CA 1
ATOM 634 C C . ASN A 1 85 ? -9.216 -14.553 15.323 1.00 86.44 85 ASN A C 1
ATOM 636 O O . ASN A 1 85 ? -9.604 -13.405 15.102 1.00 86.44 85 ASN A O 1
ATOM 640 N N . LYS A 1 86 ? -10.060 -15.544 15.639 1.00 84.06 86 LYS A N 1
ATOM 641 C CA . LYS A 1 86 ? -11.525 -15.411 15.673 1.00 84.06 86 LYS A CA 1
ATOM 642 C C . LYS A 1 86 ? -12.025 -14.322 16.620 1.00 84.06 86 LYS A C 1
ATOM 644 O O . LYS A 1 86 ? -13.049 -13.715 16.329 1.00 84.06 86 LYS A O 1
ATOM 649 N N . GLU A 1 87 ? -11.323 -14.063 17.720 1.00 82.12 87 GLU A N 1
ATOM 650 C CA . GLU A 1 87 ? -11.696 -13.018 18.684 1.00 82.12 87 GLU A CA 1
ATOM 651 C C . GLU A 1 87 ? -11.515 -11.608 18.106 1.00 82.12 87 GLU A C 1
ATOM 653 O O . GLU A 1 87 ? -12.212 -10.681 18.509 1.00 82.12 87 GLU A O 1
ATOM 658 N N . ASN A 1 88 ? -10.617 -11.458 17.127 1.00 76.25 88 ASN A N 1
ATOM 659 C CA . ASN A 1 88 ? -10.294 -10.191 16.472 1.00 76.25 88 ASN A CA 1
ATOM 660 C C . ASN A 1 88 ? -10.780 -10.135 15.016 1.00 76.25 88 ASN A C 1
ATOM 662 O O . ASN A 1 88 ? -10.411 -9.211 14.281 1.00 76.25 88 ASN A O 1
ATOM 666 N N . ALA A 1 89 ? -11.600 -11.101 14.592 1.00 72.81 89 ALA A N 1
ATOM 667 C CA . ALA A 1 89 ? -12.157 -11.138 13.249 1.00 72.81 89 ALA A CA 1
ATOM 668 C C . ALA A 1 89 ? -12.917 -9.831 12.964 1.00 72.81 89 ALA A C 1
ATOM 670 O O . ALA A 1 89 ? -13.705 -9.364 13.784 1.00 72.81 89 ALA A O 1
ATOM 671 N N . ASN A 1 90 ? -12.669 -9.234 11.796 1.00 79.69 90 ASN A N 1
ATOM 672 C CA . ASN A 1 90 ? -13.229 -7.945 11.360 1.00 79.69 90 ASN A CA 1
ATOM 673 C C . ASN A 1 90 ? -12.716 -6.697 12.105 1.00 79.69 90 ASN A C 1
ATOM 675 O O . ASN A 1 90 ? -13.273 -5.613 11.942 1.00 79.69 90 ASN A O 1
ATOM 679 N N . THR A 1 91 ? -11.645 -6.800 12.895 1.00 86.94 91 THR A N 1
ATOM 680 C CA . THR A 1 91 ? -10.997 -5.609 13.467 1.00 86.94 91 THR A CA 1
ATOM 681 C C . THR A 1 91 ? -10.044 -4.955 12.468 1.00 86.94 91 THR A C 1
ATOM 683 O O . THR A 1 91 ? -9.465 -5.608 11.598 1.00 86.94 91 THR A O 1
ATOM 686 N N . ALA A 1 92 ? -9.794 -3.654 12.642 1.00 86.38 92 ALA A N 1
ATOM 687 C CA . ALA A 1 92 ? -8.774 -2.948 11.869 1.00 86.38 92 ALA A CA 1
ATOM 688 C C . ALA A 1 92 ? -7.368 -3.554 12.047 1.00 86.38 92 ALA A C 1
ATOM 690 O O . ALA A 1 92 ? -6.563 -3.513 11.121 1.00 86.38 92 ALA A O 1
ATOM 691 N N . SER A 1 93 ? -7.100 -4.154 13.212 1.00 85.88 93 SER A N 1
ATOM 692 C CA . SER A 1 93 ? -5.864 -4.887 13.501 1.00 85.88 93 SER A CA 1
ATOM 693 C C . SER A 1 93 ? -5.739 -6.155 12.666 1.00 85.88 93 SER A C 1
ATOM 695 O O . SER A 1 93 ? -4.733 -6.324 11.985 1.00 85.88 93 SER A O 1
ATOM 697 N N . ALA A 1 94 ? -6.769 -7.007 12.653 1.00 89.19 94 ALA A N 1
ATOM 698 C CA . ALA A 1 94 ? -6.775 -8.225 11.844 1.00 89.19 94 ALA A CA 1
ATOM 699 C C . ALA A 1 94 ? -6.702 -7.908 10.342 1.00 89.19 94 ALA A C 1
ATOM 701 O O . ALA A 1 94 ? -5.980 -8.566 9.593 1.00 89.19 94 ALA A O 1
ATOM 702 N N . ASN A 1 95 ? -7.388 -6.849 9.901 1.00 92.38 95 ASN A N 1
ATOM 703 C CA . ASN A 1 95 ? -7.282 -6.367 8.528 1.00 92.38 95 ASN A CA 1
ATOM 704 C C . ASN A 1 95 ? -5.848 -5.921 8.196 1.00 92.38 95 ASN A C 1
ATOM 706 O O . ASN A 1 95 ? -5.258 -6.389 7.226 1.00 92.38 95 ASN A O 1
ATOM 710 N N . PHE A 1 96 ? -5.241 -5.079 9.034 1.00 90.31 96 PHE A N 1
ATOM 711 C CA . PHE A 1 96 ? -3.866 -4.622 8.828 1.00 90.31 96 PHE A CA 1
ATOM 712 C C . PHE A 1 96 ? -2.843 -5.769 8.897 1.00 90.31 96 PHE A C 1
ATOM 714 O O . PHE A 1 96 ? -1.879 -5.786 8.133 1.00 90.31 96 PHE A O 1
ATOM 721 N N . ALA A 1 97 ? -3.084 -6.773 9.740 1.00 91.31 97 ALA A N 1
ATOM 722 C CA . ALA A 1 97 ? -2.268 -7.978 9.816 1.00 91.31 97 ALA A CA 1
ATOM 723 C C . ALA A 1 97 ? -2.302 -8.799 8.514 1.00 91.31 97 ALA A C 1
ATOM 725 O O . ALA A 1 97 ? -1.270 -9.344 8.135 1.00 91.31 97 ALA A O 1
ATOM 726 N N . ASN A 1 98 ? -3.421 -8.829 7.774 1.00 94.12 98 ASN A N 1
ATOM 727 C CA . ASN A 1 98 ? -3.458 -9.441 6.436 1.00 94.12 98 ASN A CA 1
ATOM 728 C C . ASN A 1 98 ? -2.530 -8.720 5.447 1.00 94.12 98 ASN A C 1
ATOM 730 O O . ASN A 1 98 ? -1.792 -9.378 4.716 1.00 94.12 98 ASN A O 1
ATOM 734 N N . TYR A 1 99 ? -2.515 -7.383 5.452 1.00 94.50 99 TYR A N 1
ATOM 735 C CA . TYR A 1 99 ? -1.561 -6.611 4.646 1.00 94.50 99 TYR A CA 1
ATOM 736 C C . TYR A 1 99 ? -0.108 -6.922 5.042 1.00 94.50 99 TYR A C 1
ATOM 738 O O . TYR A 1 99 ? 0.718 -7.212 4.177 1.00 94.50 99 TYR A O 1
ATOM 746 N N . LEU A 1 100 ? 0.204 -6.921 6.342 1.00 91.62 100 LEU A N 1
ATOM 747 C CA . LEU A 1 100 ? 1.558 -7.204 6.825 1.00 91.62 100 LEU A CA 1
ATOM 748 C C . LEU A 1 100 ? 1.996 -8.639 6.502 1.00 91.62 100 LEU A C 1
ATOM 750 O O . LEU A 1 100 ? 3.132 -8.840 6.076 1.00 91.62 100 LEU A O 1
ATOM 754 N N . ALA A 1 101 ? 1.100 -9.620 6.636 1.00 92.44 101 ALA A N 1
ATOM 755 C CA . ALA A 1 101 ? 1.351 -11.000 6.230 1.00 92.44 101 ALA A CA 1
ATOM 756 C C . ALA A 1 101 ? 1.656 -11.084 4.732 1.00 92.44 101 ALA A C 1
ATOM 758 O O . ALA A 1 101 ? 2.631 -11.720 4.345 1.00 92.44 101 ALA A O 1
ATOM 759 N N . ALA A 1 102 ? 0.872 -10.399 3.894 1.00 95.00 102 ALA A N 1
ATOM 760 C CA . ALA A 1 102 ? 1.097 -10.377 2.455 1.00 95.00 102 ALA A CA 1
ATOM 761 C C . ALA A 1 102 ? 2.461 -9.786 2.082 1.00 95.00 102 ALA A C 1
ATOM 763 O O . ALA A 1 102 ? 3.188 -10.376 1.288 1.00 95.00 102 ALA A O 1
ATOM 764 N N . ALA A 1 103 ? 2.832 -8.655 2.689 1.00 91.56 103 ALA A N 1
ATOM 765 C CA . ALA A 1 103 ? 4.130 -8.027 2.462 1.00 91.56 103 ALA A CA 1
ATOM 766 C C . ALA A 1 103 ? 5.297 -8.941 2.879 1.00 91.56 103 ALA A C 1
ATOM 768 O O . ALA A 1 103 ? 6.333 -8.953 2.217 1.00 91.56 103 ALA A O 1
ATOM 769 N N . ARG A 1 104 ? 5.136 -9.725 3.955 1.00 88.75 104 ARG A N 1
ATOM 770 C CA . ARG A 1 104 ? 6.157 -10.687 4.399 1.00 88.75 104 ARG A CA 1
ATOM 771 C C . ARG A 1 104 ? 6.253 -11.905 3.494 1.00 88.75 104 ARG A C 1
ATOM 773 O O . ARG A 1 104 ? 7.358 -12.215 3.073 1.00 88.75 104 ARG A O 1
ATOM 780 N N . TYR A 1 105 ? 5.133 -12.517 3.120 1.00 93.38 105 TYR A N 1
ATOM 781 C CA . TYR A 1 105 ? 5.148 -13.619 2.157 1.00 93.38 105 TYR A CA 1
ATOM 782 C C . TYR A 1 105 ? 5.755 -13.205 0.817 1.00 93.38 105 TYR A C 1
ATOM 784 O O . TYR A 1 105 ? 6.564 -13.938 0.258 1.00 93.38 105 TYR A O 1
ATOM 792 N N . LEU A 1 106 ? 5.451 -11.992 0.345 1.00 91.62 106 LEU A N 1
ATOM 793 C CA . LEU A 1 106 ? 6.067 -11.443 -0.859 1.00 91.62 106 LEU A CA 1
ATOM 794 C C . LEU A 1 106 ? 7.592 -11.314 -0.705 1.00 91.62 106 LEU A C 1
ATOM 796 O O . LEU A 1 106 ? 8.328 -11.707 -1.602 1.00 91.62 106 LEU A O 1
ATOM 800 N N . ALA A 1 107 ? 8.075 -10.808 0.436 1.00 87.81 107 ALA A N 1
ATOM 801 C CA . ALA A 1 107 ? 9.510 -10.703 0.717 1.00 87.81 107 ALA A CA 1
ATOM 802 C C . ALA A 1 107 ? 10.206 -12.073 0.854 1.00 87.81 107 ALA A C 1
ATOM 804 O O . ALA A 1 107 ? 11.395 -12.188 0.566 1.00 87.81 107 ALA A O 1
ATOM 805 N N . GLU A 1 108 ? 9.4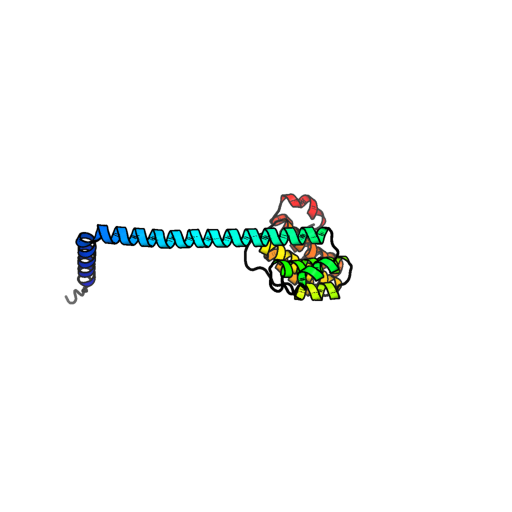72 -13.100 1.283 1.00 90.00 108 GLU A N 1
ATOM 806 C CA . GLU A 1 108 ? 9.924 -14.495 1.356 1.00 90.00 108 GLU A CA 1
ATOM 807 C C . GLU A 1 108 ? 9.858 -15.212 -0.010 1.00 90.00 108 GLU A C 1
ATOM 809 O O . GLU A 1 108 ? 10.405 -16.304 -0.156 1.00 90.00 108 GLU A O 1
ATOM 814 N N . GLY A 1 109 ? 9.230 -14.597 -1.020 1.00 88.94 109 GLY A N 1
ATOM 815 C CA . GLY A 1 109 ? 9.046 -15.156 -2.362 1.00 88.94 109 GLY A CA 1
ATOM 816 C C . GLY A 1 109 ? 7.833 -16.084 -2.506 1.00 88.94 109 GLY A C 1
ATOM 817 O O . GLY A 1 109 ? 7.630 -16.656 -3.577 1.00 88.94 109 GLY A O 1
ATOM 818 N N . ASP A 1 110 ? 7.004 -16.226 -1.469 1.00 95.62 110 ASP A N 1
ATOM 819 C CA . ASP A 1 110 ? 5.753 -16.988 -1.534 1.00 95.62 110 ASP A CA 1
ATOM 820 C C . ASP A 1 110 ? 4.630 -16.113 -2.111 1.00 95.62 110 ASP A C 1
ATOM 822 O O . ASP A 1 110 ? 3.819 -15.503 -1.406 1.00 95.62 110 ASP A O 1
ATOM 826 N N . ILE A 1 111 ? 4.618 -16.016 -3.441 1.00 97.00 111 ILE A N 1
ATOM 827 C CA . ILE A 1 111 ? 3.708 -15.137 -4.185 1.00 97.00 111 ILE A CA 1
ATOM 828 C C . ILE A 1 111 ? 2.241 -15.546 -4.000 1.00 97.00 111 ILE A C 1
ATOM 830 O O . ILE A 1 111 ? 1.353 -14.688 -3.972 1.00 97.00 111 ILE A O 1
ATOM 834 N N . ASP A 1 112 ? 1.966 -16.841 -3.849 1.00 97.50 112 ASP A N 1
ATOM 835 C CA . ASP A 1 112 ? 0.600 -17.338 -3.708 1.00 97.50 112 ASP A CA 1
ATOM 836 C C . ASP A 1 112 ? 0.046 -17.073 -2.309 1.00 97.50 112 ASP A C 1
ATOM 838 O O . ASP A 1 112 ? -1.072 -16.553 -2.198 1.00 97.50 112 ASP A O 1
ATOM 842 N N . ALA A 1 113 ? 0.836 -17.301 -1.254 1.00 96.19 113 ALA A N 1
ATOM 843 C CA . ALA A 1 113 ? 0.449 -16.914 0.101 1.00 96.19 113 ALA A CA 1
ATOM 844 C C . ALA A 1 113 ? 0.305 -15.390 0.231 1.00 96.19 113 ALA A C 1
ATOM 846 O O . ALA A 1 113 ? -0.645 -14.902 0.855 1.00 96.19 113 ALA A O 1
ATOM 847 N N . ALA A 1 114 ? 1.187 -14.616 -0.412 1.00 95.75 114 ALA A N 1
ATOM 848 C CA . ALA A 1 114 ? 1.078 -13.160 -0.451 1.00 95.75 114 ALA A CA 1
ATOM 849 C C . ALA A 1 114 ? -0.244 -12.708 -1.087 1.00 95.75 114 ALA A C 1
ATOM 851 O O . ALA A 1 114 ? -0.963 -11.872 -0.529 1.00 95.75 114 ALA A O 1
ATOM 852 N N . ASN A 1 115 ? -0.600 -13.305 -2.227 1.00 97.94 115 ASN A N 1
ATOM 853 C CA . ASN A 1 115 ? -1.837 -13.009 -2.936 1.00 97.94 115 ASN A CA 1
ATOM 854 C C . ASN A 1 115 ? -3.086 -13.421 -2.142 1.00 97.94 115 ASN A C 1
ATOM 856 O O . ASN A 1 115 ? -4.065 -12.674 -2.108 1.00 97.94 115 ASN A O 1
ATOM 860 N N . GLU A 1 116 ? -3.059 -14.574 -1.468 1.00 97.88 116 GLU A N 1
ATOM 861 C CA . GLU A 1 116 ? -4.146 -14.992 -0.578 1.00 97.88 116 GLU A CA 1
ATOM 862 C C . GLU A 1 116 ? -4.362 -13.953 0.531 1.00 97.88 116 GLU A C 1
ATOM 864 O O . GLU A 1 116 ? -5.486 -13.495 0.756 1.00 97.88 116 GLU A O 1
ATOM 869 N N . ARG A 1 117 ? -3.283 -13.521 1.190 1.00 95.56 117 ARG A N 1
ATOM 870 C CA . ARG A 1 117 ? -3.365 -12.576 2.308 1.00 95.56 117 ARG A CA 1
ATOM 871 C C . ARG A 1 117 ? -3.817 -11.189 1.874 1.00 95.56 117 ARG A C 1
ATOM 873 O O . ARG A 1 117 ? -4.730 -10.639 2.487 1.00 95.56 117 ARG A O 1
ATOM 880 N N . ILE A 1 118 ? -3.277 -10.640 0.786 1.00 97.62 118 ILE A N 1
ATOM 881 C CA . ILE A 1 118 ? -3.671 -9.298 0.328 1.00 97.62 118 ILE A CA 1
ATOM 882 C C . ILE A 1 118 ? -5.102 -9.256 -0.232 1.00 97.62 118 ILE A C 1
ATOM 884 O O . ILE A 1 118 ? -5.717 -8.187 -0.275 1.00 97.62 118 ILE A O 1
ATOM 888 N N . SER A 1 119 ? -5.657 -10.403 -0.645 1.00 97.25 119 SER A N 1
ATOM 889 C CA . SER A 1 119 ? -7.058 -10.507 -1.075 1.00 97.25 119 SER A CA 1
ATOM 890 C C . SER A 1 119 ? -8.050 -10.372 0.084 1.00 97.25 119 SER A C 1
ATOM 892 O O . SER A 1 119 ? -9.166 -9.899 -0.116 1.00 97.25 119 SER A O 1
ATOM 894 N N . LYS A 1 120 ? -7.622 -10.727 1.304 1.00 96.06 120 LYS A N 1
ATOM 895 C CA . LYS A 1 120 ? -8.397 -10.569 2.544 1.00 96.06 120 LYS A CA 1
ATOM 896 C C . LYS A 1 120 ? -8.345 -9.139 3.091 1.00 96.06 120 LYS A C 1
ATOM 898 O O . LYS A 1 120 ? -9.153 -8.793 3.947 1.00 96.06 120 LYS A O 1
ATOM 903 N N . PHE A 1 121 ? -7.408 -8.315 2.615 1.00 95.50 121 PHE A N 1
ATOM 904 C CA . PHE A 1 121 ? -7.298 -6.918 3.022 1.00 95.50 121 PHE A CA 1
ATOM 905 C C . PHE A 1 121 ? -8.415 -6.062 2.409 1.00 95.50 121 PHE A C 1
ATOM 907 O O . PHE A 1 121 ? -8.599 -6.020 1.188 1.00 95.50 121 PHE A O 1
ATOM 914 N N . VAL A 1 122 ? -9.104 -5.317 3.268 1.00 95.31 122 VAL A N 1
ATOM 915 C CA . VAL A 1 122 ? -10.130 -4.331 2.919 1.00 95.31 122 VAL A CA 1
ATOM 916 C C . VAL A 1 122 ? -9.555 -2.925 3.076 1.00 95.31 122 VAL A C 1
ATOM 918 O O . VAL A 1 122 ? -8.897 -2.626 4.069 1.00 95.31 122 VAL A O 1
ATOM 921 N N . MET A 1 123 ? -9.809 -2.050 2.104 1.00 95.00 123 MET A N 1
ATOM 922 C CA . MET A 1 123 ? -9.339 -0.663 2.158 1.00 95.00 123 MET A CA 1
ATOM 923 C C . MET A 1 123 ? -9.958 0.074 3.351 1.00 95.00 123 MET A C 1
ATOM 925 O O . MET A 1 123 ? -11.142 -0.084 3.646 1.00 95.00 123 MET A O 1
ATOM 929 N N . PHE A 1 124 ? -9.163 0.890 4.037 1.00 90.75 124 PHE A N 1
ATOM 930 C CA . PHE A 1 124 ? -9.655 1.763 5.100 1.00 90.75 124 PHE A CA 1
ATOM 931 C C . PHE A 1 124 ? -10.309 3.019 4.509 1.00 90.75 124 PHE A C 1
ATOM 933 O O . PHE A 1 124 ? -9.827 3.536 3.508 1.00 90.75 124 PHE A O 1
ATOM 940 N N . GLU A 1 125 ? -11.390 3.511 5.118 1.0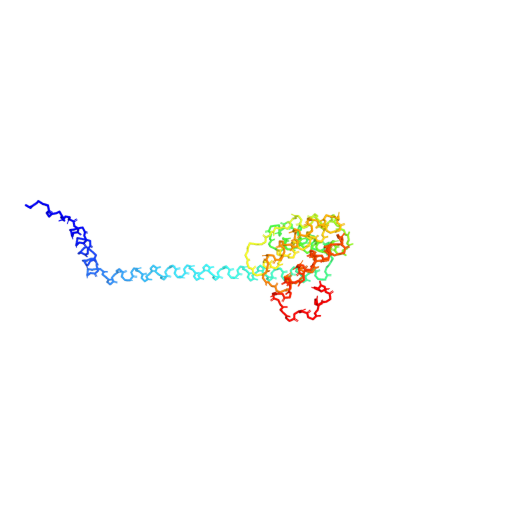0 86.19 125 GLU A N 1
ATOM 941 C CA . GLU A 1 125 ? -12.215 4.556 4.490 1.00 86.19 125 GLU A CA 1
ATOM 942 C C . GLU A 1 125 ? -11.645 5.978 4.595 1.00 86.19 125 GLU A C 1
ATOM 944 O O . GLU A 1 125 ? -11.652 6.694 3.601 1.00 86.19 125 GLU A O 1
ATOM 949 N N . GLU A 1 126 ? -11.126 6.397 5.754 1.00 80.31 126 GLU A N 1
ATOM 950 C CA . GLU A 1 126 ? -10.712 7.794 5.966 1.00 80.31 126 GLU A CA 1
ATOM 951 C C . GLU A 1 126 ? -9.457 7.929 6.843 1.00 80.31 126 GLU A C 1
ATOM 953 O O . GLU A 1 126 ? -9.198 7.099 7.723 1.00 80.31 126 GLU A O 1
ATOM 958 N N . GLY A 1 127 ? -8.703 9.010 6.601 1.00 84.75 127 GLY A N 1
ATOM 959 C CA . GLY A 1 127 ? -7.518 9.433 7.356 1.00 84.75 127 GLY A CA 1
ATOM 960 C C . GLY A 1 127 ? -6.197 9.268 6.597 1.00 84.75 127 GLY A C 1
ATOM 961 O O . GLY A 1 127 ? -6.059 8.387 5.750 1.00 84.75 127 GLY A O 1
ATOM 962 N N . ASP A 1 128 ? -5.196 10.082 6.937 1.00 86.75 128 ASP A N 1
ATOM 963 C CA . ASP A 1 128 ? -3.883 10.058 6.273 1.00 86.75 128 ASP A CA 1
ATOM 964 C C . ASP A 1 128 ? -3.189 8.699 6.433 1.00 86.75 128 ASP A C 1
ATOM 966 O O . ASP A 1 128 ? -2.679 8.131 5.468 1.00 86.75 128 ASP A O 1
ATOM 970 N N . LEU A 1 129 ? -3.251 8.103 7.631 1.00 85.06 129 LEU A N 1
ATOM 971 C CA . LEU A 1 129 ? -2.721 6.758 7.848 1.00 85.06 129 LEU A CA 1
ATOM 972 C C . LEU A 1 129 ? -3.467 5.712 7.003 1.00 85.06 129 LEU A C 1
ATOM 974 O O . LEU A 1 129 ? -2.844 4.807 6.448 1.00 85.06 129 LEU A O 1
ATOM 978 N N . ALA A 1 130 ? -4.792 5.831 6.876 1.00 90.19 130 ALA A N 1
ATOM 979 C CA . ALA A 1 130 ? -5.591 4.940 6.037 1.00 90.19 130 ALA A CA 1
ATOM 980 C C . ALA A 1 130 ? -5.191 5.059 4.560 1.00 90.19 130 ALA A C 1
ATOM 982 O O . ALA A 1 130 ? -4.972 4.038 3.910 1.00 90.19 130 ALA A O 1
ATOM 983 N N . ALA A 1 131 ? -5.025 6.285 4.062 1.00 94.06 131 ALA A N 1
ATOM 984 C CA . ALA A 1 131 ? -4.534 6.582 2.720 1.00 94.06 131 ALA A CA 1
ATOM 985 C C . ALA A 1 131 ? -3.157 5.947 2.459 1.00 94.06 131 ALA A C 1
ATOM 987 O O . ALA A 1 131 ? -2.978 5.240 1.465 1.00 94.06 131 ALA A O 1
ATOM 988 N N . MET A 1 132 ? -2.207 6.114 3.386 1.00 92.00 132 MET A N 1
ATOM 989 C CA . MET A 1 132 ? -0.872 5.511 3.290 1.00 92.00 132 MET A CA 1
ATOM 990 C C . MET A 1 132 ? -0.918 3.977 3.292 1.00 92.00 132 MET A C 1
ATOM 992 O O . MET A 1 132 ? -0.254 3.342 2.473 1.00 92.00 132 MET A O 1
ATOM 996 N N . ILE A 1 133 ? -1.716 3.358 4.170 1.00 92.25 133 ILE A N 1
ATOM 997 C CA . ILE A 1 133 ? -1.845 1.893 4.220 1.00 92.25 133 ILE A CA 1
ATOM 998 C C . ILE A 1 133 ? -2.523 1.357 2.954 1.00 92.25 133 ILE A C 1
ATOM 1000 O O . ILE A 1 133 ? -2.089 0.346 2.404 1.00 92.25 133 ILE A O 1
ATOM 1004 N N . ASN A 1 134 ? -3.560 2.031 2.457 1.00 96.06 134 ASN A N 1
ATOM 1005 C CA . ASN A 1 134 ? -4.236 1.647 1.220 1.00 96.06 134 ASN A CA 1
ATOM 1006 C C . ASN A 1 134 ? -3.287 1.738 0.018 1.00 96.06 134 ASN A C 1
ATOM 1008 O O . ASN A 1 134 ? -3.248 0.820 -0.803 1.00 96.06 134 ASN A O 1
ATOM 1012 N N . ALA A 1 135 ? -2.482 2.804 -0.063 1.00 97.25 135 ALA A N 1
ATOM 1013 C CA . ALA A 1 135 ? -1.430 2.926 -1.065 1.00 97.25 135 ALA A CA 1
ATOM 1014 C C . ALA A 1 135 ? -0.426 1.770 -0.965 1.00 97.25 135 ALA A C 1
ATOM 1016 O O . ALA A 1 135 ? -0.089 1.151 -1.974 1.00 97.25 135 ALA A O 1
ATOM 1017 N N . ALA A 1 136 ? -0.023 1.416 0.257 1.00 95.75 136 ALA A N 1
ATOM 1018 C CA . ALA A 1 136 ? 0.860 0.288 0.509 1.00 95.75 136 ALA A CA 1
ATOM 1019 C C . ALA A 1 136 ? 0.272 -1.054 0.049 1.00 95.75 136 ALA A C 1
ATOM 1021 O O . ALA A 1 136 ? 0.964 -1.855 -0.584 1.00 95.75 136 ALA A O 1
ATOM 1022 N N . ALA A 1 137 ? -1.020 -1.279 0.292 1.00 97.62 137 ALA A N 1
ATOM 1023 C CA . ALA A 1 137 ? -1.729 -2.470 -0.161 1.00 97.62 137 ALA A CA 1
ATOM 1024 C C . ALA A 1 137 ? -1.813 -2.558 -1.694 1.00 97.62 137 ALA A C 1
ATOM 1026 O O . ALA A 1 137 ? -1.583 -3.632 -2.254 1.00 97.62 137 ALA A O 1
ATOM 1027 N N . TYR A 1 138 ? -2.080 -1.442 -2.382 1.00 98.50 138 TYR A N 1
ATOM 1028 C CA . TYR A 1 138 ? -1.968 -1.370 -3.843 1.00 98.50 138 TYR A CA 1
ATOM 1029 C C . TYR A 1 138 ? -0.540 -1.672 -4.313 1.00 98.50 138 TYR A C 1
ATOM 1031 O O . TYR A 1 138 ? -0.349 -2.427 -5.260 1.00 98.50 138 TYR A O 1
ATOM 1039 N N . GLY A 1 139 ? 0.467 -1.163 -3.603 1.00 97.75 139 GLY A N 1
ATOM 1040 C CA . GLY A 1 139 ? 1.869 -1.490 -3.833 1.00 97.75 139 GLY A CA 1
ATOM 1041 C C . GLY A 1 139 ? 2.158 -2.988 -3.806 1.00 97.75 139 GLY A C 1
ATOM 1042 O O . GLY A 1 139 ? 2.721 -3.513 -4.760 1.00 97.75 139 GLY A O 1
ATOM 1043 N N . VAL A 1 140 ? 1.715 -3.684 -2.756 1.00 97.75 140 VAL A N 1
ATOM 1044 C CA . VAL A 1 140 ? 1.885 -5.142 -2.624 1.00 97.75 140 VAL A CA 1
ATOM 1045 C C . VAL A 1 140 ? 1.180 -5.890 -3.757 1.00 97.75 140 VAL A C 1
ATOM 1047 O O . VAL A 1 140 ? 1.755 -6.812 -4.329 1.00 97.75 140 VAL A O 1
ATOM 1050 N N . ARG A 1 141 ? -0.041 -5.483 -4.135 1.00 98.62 141 ARG A N 1
ATOM 1051 C CA . ARG A 1 141 ? -0.754 -6.070 -5.286 1.00 98.62 141 ARG A CA 1
ATOM 1052 C C . ARG A 1 141 ? 0.007 -5.862 -6.594 1.00 98.62 141 ARG A C 1
ATOM 1054 O O . ARG A 1 141 ? 0.094 -6.788 -7.396 1.00 98.62 141 ARG A O 1
ATOM 1061 N N . GLY A 1 142 ? 0.569 -4.671 -6.787 1.00 98.38 142 GLY A N 1
ATOM 1062 C CA . GLY A 1 142 ? 1.392 -4.349 -7.945 1.00 98.38 142 GLY A CA 1
ATOM 1063 C C . GLY A 1 142 ? 2.663 -5.190 -8.001 1.00 98.38 142 GLY A C 1
ATOM 1064 O O . GLY A 1 142 ? 2.958 -5.769 -9.040 1.00 98.38 142 GLY A O 1
ATOM 1065 N N . ASP A 1 143 ? 3.367 -5.335 -6.879 1.00 97.62 143 ASP A N 1
ATOM 1066 C CA . ASP A 1 143 ? 4.573 -6.163 -6.794 1.00 97.62 143 ASP A CA 1
ATOM 1067 C C . ASP A 1 143 ? 4.267 -7.647 -7.060 1.00 97.62 143 ASP A C 1
ATOM 1069 O O . ASP A 1 143 ? 4.954 -8.275 -7.859 1.00 97.62 143 ASP A O 1
ATOM 1073 N N . ILE A 1 144 ? 3.179 -8.191 -6.499 1.00 98.31 144 ILE A N 1
ATOM 1074 C CA . ILE A 1 144 ? 2.701 -9.550 -6.821 1.00 98.31 144 ILE A CA 1
ATOM 1075 C C . ILE A 1 144 ? 2.440 -9.699 -8.327 1.00 98.31 144 ILE A C 1
ATOM 1077 O O . ILE A 1 144 ? 2.770 -10.727 -8.919 1.00 98.31 144 ILE A O 1
ATOM 1081 N N . ALA A 1 145 ? 1.846 -8.687 -8.966 1.00 98.25 145 ALA A N 1
ATOM 1082 C CA . ALA A 1 145 ? 1.610 -8.709 -10.406 1.00 98.25 145 ALA A CA 1
ATOM 1083 C C . ALA A 1 145 ? 2.921 -8.658 -11.216 1.00 98.25 145 ALA A C 1
ATOM 1085 O O . ALA A 1 145 ? 3.010 -9.346 -12.233 1.00 98.25 145 ALA A O 1
ATOM 1086 N N . VAL A 1 146 ? 3.949 -7.929 -10.754 1.00 98.00 146 VAL A N 1
ATOM 1087 C CA . VAL A 1 146 ? 5.297 -7.955 -11.359 1.00 98.00 146 VAL A CA 1
ATOM 1088 C C . VAL A 1 146 ? 5.896 -9.355 -11.290 1.00 98.00 146 VAL A C 1
ATOM 1090 O O . VAL A 1 146 ? 6.339 -9.862 -12.319 1.00 98.00 146 VAL A O 1
ATOM 1093 N N . GLU A 1 147 ? 5.857 -9.993 -10.119 1.00 96.19 147 GLU A N 1
ATOM 1094 C CA . GLU A 1 147 ? 6.387 -11.352 -9.915 1.00 96.19 147 GLU A CA 1
ATOM 1095 C C . GLU A 1 147 ? 5.658 -12.395 -10.778 1.00 96.19 147 GLU A C 1
ATOM 1097 O O . GLU A 1 147 ? 6.244 -13.376 -11.228 1.00 96.19 147 GLU A O 1
ATOM 1102 N N . ARG A 1 148 ? 4.378 -12.155 -11.087 1.00 96.94 148 ARG A N 1
ATOM 1103 C CA . ARG A 1 148 ? 3.580 -12.989 -12.001 1.00 96.94 148 ARG A CA 1
ATOM 1104 C C . ARG A 1 148 ? 3.750 -12.641 -13.483 1.00 96.94 148 ARG A C 1
ATOM 1106 O O . ARG A 1 148 ? 3.158 -13.308 -14.329 1.00 96.94 148 ARG A O 1
ATOM 1113 N N . GLY A 1 149 ? 4.520 -11.605 -13.811 1.00 97.19 149 GLY A N 1
ATOM 1114 C CA . GLY A 1 149 ? 4.717 -11.130 -15.182 1.00 97.19 149 GLY A CA 1
ATOM 1115 C C . GLY A 1 149 ? 3.540 -10.341 -15.772 1.00 97.19 149 GLY A C 1
ATOM 1116 O O . GLY A 1 149 ? 3.576 -9.987 -16.950 1.00 97.19 149 GLY A O 1
ATOM 1117 N N . ASP A 1 150 ? 2.504 -10.024 -14.987 1.00 98.12 150 ASP A N 1
ATOM 1118 C CA . ASP A 1 150 ? 1.398 -9.162 -15.422 1.00 98.12 150 ASP A CA 1
ATOM 1119 C C . ASP A 1 150 ? 1.748 -7.687 -15.185 1.00 98.12 150 ASP A C 1
ATOM 1121 O O . ASP A 1 150 ? 1.255 -7.006 -14.281 1.00 98.12 150 ASP A O 1
ATOM 1125 N N . TYR A 1 151 ? 2.641 -7.178 -16.030 1.00 98.00 151 TYR A N 1
ATOM 1126 C CA . TYR A 1 151 ? 3.162 -5.818 -15.917 1.00 98.00 151 TYR A CA 1
ATOM 1127 C C . TYR A 1 151 ? 2.088 -4.744 -16.115 1.00 98.00 151 TYR A C 1
ATOM 1129 O O . TYR A 1 151 ? 2.178 -3.663 -15.533 1.00 98.00 151 TYR A O 1
ATOM 1137 N N . LYS A 1 152 ? 1.040 -5.037 -16.895 1.00 98.00 152 LYS A N 1
ATOM 1138 C CA . LYS A 1 152 ? -0.078 -4.110 -17.095 1.00 98.00 152 LYS A CA 1
ATOM 1139 C C . LYS A 1 152 ? -0.894 -3.966 -15.812 1.00 98.00 152 LYS A C 1
ATOM 1141 O O . LYS A 1 152 ? -1.216 -2.838 -15.431 1.00 98.00 152 LYS A O 1
ATOM 1146 N N . ALA A 1 153 ? -1.215 -5.077 -15.149 1.00 98.19 153 ALA A N 1
ATOM 1147 C CA . ALA A 1 153 ? -1.876 -5.036 -13.850 1.00 98.19 153 ALA A CA 1
ATOM 1148 C C . ALA A 1 153 ? -0.984 -4.366 -12.797 1.00 98.19 153 ALA A C 1
ATOM 1150 O O . ALA A 1 153 ? -1.474 -3.523 -12.047 1.00 98.19 153 ALA A O 1
ATOM 1151 N N . ALA A 1 154 ? 0.322 -4.654 -12.801 1.00 98.44 154 ALA A N 1
ATOM 1152 C CA . ALA A 1 154 ? 1.273 -4.032 -11.884 1.00 98.44 154 ALA A CA 1
ATOM 1153 C C . ALA A 1 154 ? 1.253 -2.500 -11.969 1.00 98.44 154 ALA A C 1
ATOM 1155 O O . ALA A 1 154 ? 1.071 -1.820 -10.959 1.00 98.44 154 ALA A O 1
ATOM 1156 N N . ILE A 1 155 ? 1.367 -1.952 -13.183 1.00 98.62 155 ILE A N 1
ATOM 1157 C CA . ILE A 1 155 ? 1.311 -0.503 -13.417 1.00 98.62 155 ILE A CA 1
ATOM 1158 C C . ILE A 1 155 ? -0.028 0.075 -12.942 1.00 98.62 155 ILE A C 1
ATOM 1160 O O . ILE A 1 155 ? -0.039 1.103 -12.269 1.00 98.62 155 ILE A O 1
ATOM 1164 N N . ALA A 1 156 ? -1.149 -0.590 -13.237 1.00 98.62 156 ALA A N 1
ATOM 1165 C CA . ALA A 1 156 ? -2.466 -0.119 -12.816 1.00 98.62 156 ALA A CA 1
ATOM 1166 C C . ALA A 1 156 ? -2.613 -0.062 -11.285 1.00 98.62 156 ALA A C 1
ATOM 1168 O O . ALA A 1 156 ? -3.208 0.879 -10.759 1.00 98.62 156 ALA A O 1
ATOM 1169 N N . GLU A 1 157 ? -2.068 -1.039 -10.558 1.00 98.56 157 GLU A N 1
ATOM 1170 C CA . GLU A 1 157 ? -2.053 -1.024 -9.093 1.00 98.56 157 GLU A CA 1
ATOM 1171 C C . GLU A 1 157 ? -1.124 0.073 -8.549 1.00 98.56 157 GLU A C 1
ATOM 1173 O O . GLU A 1 157 ? -1.528 0.827 -7.664 1.00 98.56 157 GLU A O 1
ATOM 1178 N N . PHE A 1 158 ? 0.069 0.267 -9.122 1.00 98.62 158 PHE A N 1
ATOM 1179 C CA . PHE A 1 158 ? 0.950 1.371 -8.718 1.00 98.62 158 PHE A CA 1
ATOM 1180 C C . PHE A 1 158 ? 0.324 2.746 -8.972 1.00 98.62 158 PHE A C 1
ATOM 1182 O O . PHE A 1 158 ? 0.446 3.637 -8.137 1.00 98.62 158 PHE A O 1
ATOM 1189 N N . GLU A 1 159 ? -0.420 2.930 -10.062 1.00 98.44 159 GLU A N 1
ATOM 1190 C CA . GLU A 1 159 ? -1.154 4.175 -10.309 1.00 98.44 159 GLU A CA 1
ATOM 1191 C C . GLU A 1 159 ? -2.273 4.426 -9.298 1.00 98.44 159 GLU A C 1
ATOM 1193 O O . GLU A 1 159 ? -2.529 5.580 -8.943 1.00 98.44 159 GLU A O 1
ATOM 1198 N N . LYS A 1 160 ? -2.937 3.371 -8.810 1.00 98.25 160 LYS A N 1
ATOM 1199 C CA . LYS A 1 160 ? -3.877 3.497 -7.688 1.00 98.25 160 LYS A CA 1
ATOM 1200 C C . LYS A 1 160 ? -3.138 3.903 -6.417 1.00 98.25 160 LYS A C 1
ATOM 1202 O O . LYS A 1 160 ? -3.614 4.790 -5.718 1.00 98.25 160 LYS A O 1
ATOM 1207 N N . ALA A 1 161 ? -1.965 3.323 -6.158 1.00 97.56 161 ALA A N 1
ATOM 1208 C CA . ALA A 1 161 ? -1.140 3.668 -5.005 1.00 97.56 161 ALA A CA 1
ATOM 1209 C C . ALA A 1 161 ? -0.699 5.144 -5.020 1.00 97.56 161 ALA A C 1
ATOM 1211 O O . ALA A 1 161 ? -0.848 5.831 -4.014 1.00 97.56 161 ALA A O 1
ATOM 1212 N N . ILE A 1 162 ? -0.255 5.659 -6.174 1.00 97.88 162 ILE A N 1
ATOM 1213 C CA . ILE A 1 162 ? 0.130 7.074 -6.364 1.00 97.88 162 ILE A CA 1
ATOM 1214 C C . ILE A 1 162 ? -1.028 8.026 -6.033 1.00 97.88 162 ILE A C 1
ATOM 1216 O O . ILE A 1 162 ? -0.799 9.113 -5.512 1.00 97.88 162 ILE A O 1
ATOM 1220 N N . LYS A 1 163 ? -2.267 7.638 -6.358 1.00 96.56 163 LYS A N 1
ATOM 1221 C CA . LYS A 1 163 ? -3.472 8.455 -6.137 1.00 96.56 163 LYS A CA 1
ATOM 1222 C C . LYS A 1 163 ? -4.061 8.304 -4.736 1.00 96.56 163 LYS A C 1
ATOM 1224 O O . LYS A 1 163 ? -4.923 9.092 -4.368 1.00 96.56 163 LYS A O 1
ATOM 1229 N N . ALA A 1 164 ? -3.668 7.268 -3.999 1.00 94.38 164 ALA A N 1
ATOM 1230 C CA . ALA A 1 164 ? -4.285 6.924 -2.726 1.00 94.38 164 ALA A CA 1
ATOM 1231 C C . ALA A 1 164 ? -3.785 7.786 -1.559 1.00 94.38 164 ALA A C 1
ATOM 1233 O O . ALA A 1 164 ? -4.521 7.922 -0.590 1.00 94.38 164 ALA A O 1
ATOM 1234 N N . SER A 1 165 ? -2.578 8.358 -1.643 1.00 91.88 165 SER A N 1
ATOM 1235 C CA . SER A 1 165 ? -2.013 9.241 -0.615 1.00 91.88 165 SER A CA 1
ATOM 1236 C C . SER A 1 165 ? -1.221 10.389 -1.237 1.00 91.88 165 SER A C 1
ATOM 1238 O O . SER A 1 165 ? -0.502 10.199 -2.219 1.00 91.88 165 SER A O 1
ATOM 1240 N N . ASP A 1 166 ? -1.319 11.569 -0.626 1.00 89.31 166 ASP A N 1
ATOM 1241 C CA . ASP A 1 166 ? -0.593 12.772 -1.045 1.00 89.31 166 ASP A CA 1
ATOM 1242 C C . ASP A 1 166 ? 0.842 12.852 -0.503 1.00 89.31 166 ASP A C 1
ATOM 1244 O O . ASP A 1 166 ? 1.609 13.730 -0.917 1.00 89.31 166 ASP A O 1
ATOM 1248 N N . ASP A 1 167 ? 1.219 11.924 0.380 1.00 91.38 167 ASP A N 1
ATOM 1249 C CA . ASP A 1 167 ? 2.547 11.844 0.978 1.00 91.38 167 ASP A CA 1
ATOM 1250 C C . ASP A 1 167 ? 3.661 11.637 -0.070 1.00 91.38 167 ASP A C 1
ATOM 1252 O O . ASP A 1 167 ? 3.531 10.893 -1.050 1.00 91.38 167 ASP A O 1
ATOM 1256 N N . MET A 1 168 ? 4.800 12.286 0.180 1.00 93.81 168 MET A N 1
ATOM 1257 C CA . MET A 1 168 ? 5.975 12.246 -0.684 1.00 93.81 168 MET A CA 1
ATOM 1258 C C . MET A 1 168 ? 6.540 10.839 -0.823 1.00 93.81 168 MET A C 1
ATOM 1260 O O . MET A 1 168 ? 6.865 10.430 -1.939 1.00 93.81 168 MET A O 1
ATOM 1264 N N . HIS A 1 169 ? 6.650 10.085 0.273 1.00 92.81 169 HIS A N 1
ATOM 1265 C CA . HIS A 1 169 ? 7.208 8.739 0.208 1.00 92.81 169 HIS A CA 1
ATOM 1266 C C . HIS A 1 169 ? 6.344 7.828 -0.671 1.00 92.81 169 HIS A C 1
ATOM 1268 O O . HIS A 1 169 ? 6.881 7.124 -1.530 1.00 92.81 169 HIS A O 1
ATOM 1274 N N . THR A 1 170 ? 5.019 7.901 -0.526 1.00 94.19 170 THR A N 1
ATOM 1275 C CA . THR A 1 170 ? 4.070 7.175 -1.386 1.00 94.19 170 THR A CA 1
ATOM 1276 C C . THR A 1 170 ? 4.243 7.565 -2.852 1.00 94.19 170 THR A C 1
ATOM 1278 O O . THR A 1 170 ? 4.444 6.701 -3.713 1.00 94.19 170 THR A O 1
ATOM 1281 N N . PHE A 1 171 ? 4.198 8.867 -3.142 1.00 96.50 171 PHE A N 1
ATOM 1282 C CA . PHE A 1 171 ? 4.263 9.368 -4.509 1.00 96.50 171 PHE A CA 1
ATOM 1283 C C . PHE A 1 171 ? 5.560 8.949 -5.202 1.00 96.50 171 PHE A C 1
ATOM 1285 O O . PHE A 1 171 ? 5.521 8.410 -6.309 1.00 96.50 171 PHE A O 1
ATOM 1292 N N . VAL A 1 172 ? 6.705 9.155 -4.549 1.00 96.50 172 VAL A N 1
ATOM 1293 C CA . VAL A 1 172 ? 8.019 8.808 -5.098 1.00 96.50 172 VAL A CA 1
ATOM 1294 C C . VAL A 1 172 ? 8.135 7.297 -5.303 1.00 96.50 172 VAL A C 1
ATOM 1296 O O . VAL A 1 172 ? 8.424 6.852 -6.414 1.00 96.50 172 VAL A O 1
ATOM 1299 N N . THR A 1 173 ? 7.830 6.498 -4.277 1.00 96.56 173 THR A N 1
ATOM 1300 C 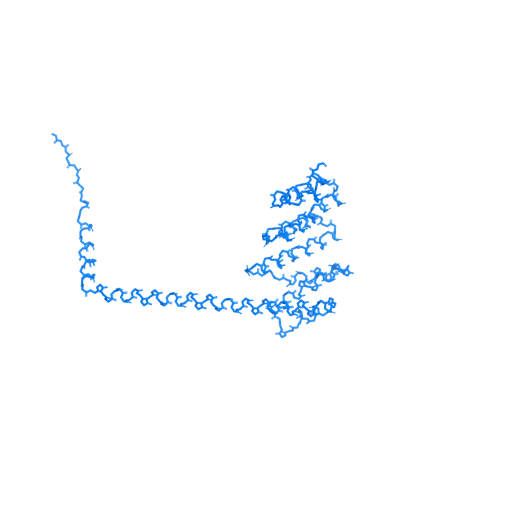CA . THR A 1 173 ? 8.010 5.037 -4.308 1.00 96.56 173 THR A CA 1
ATOM 1301 C C . THR A 1 173 ? 7.248 4.382 -5.457 1.00 96.56 173 THR A C 1
ATOM 1303 O O . THR A 1 173 ? 7.807 3.561 -6.190 1.00 96.56 173 THR A O 1
ATOM 1306 N N . TYR A 1 174 ? 5.974 4.734 -5.646 1.00 98.31 174 TYR A N 1
ATOM 1307 C CA . TYR A 1 174 ? 5.146 4.069 -6.653 1.00 98.31 174 TYR A CA 1
ATOM 1308 C C . TYR A 1 174 ? 5.357 4.603 -8.068 1.00 98.31 174 TYR A C 1
ATOM 1310 O O . TYR A 1 174 ? 5.263 3.820 -9.015 1.00 98.31 174 TYR A O 1
ATOM 1318 N N . ASN A 1 175 ? 5.749 5.872 -8.229 1.00 98.44 175 ASN A N 1
ATOM 1319 C CA . ASN A 1 175 ? 6.240 6.352 -9.521 1.00 98.44 175 ASN A CA 1
ATOM 1320 C C . ASN A 1 175 ? 7.531 5.619 -9.920 1.00 98.44 175 ASN A C 1
ATOM 1322 O O . ASN A 1 175 ? 7.645 5.165 -11.056 1.00 98.44 175 ASN A O 1
ATOM 1326 N N . GLU A 1 176 ? 8.479 5.420 -8.997 1.00 97.44 176 GLU A N 1
ATOM 1327 C CA . GLU A 1 176 ? 9.704 4.665 -9.286 1.00 97.44 176 GLU A CA 1
ATOM 1328 C C . GLU A 1 176 ? 9.443 3.196 -9.622 1.00 97.44 176 GLU A C 1
ATOM 1330 O O . GLU A 1 176 ? 10.120 2.631 -10.484 1.00 97.44 176 GLU A O 1
ATOM 1335 N N . LYS A 1 177 ? 8.502 2.548 -8.927 1.00 98.12 177 LYS A N 1
ATOM 1336 C CA . LYS A 1 177 ? 8.114 1.163 -9.223 1.00 98.12 177 LYS A CA 1
ATOM 1337 C C . LYS A 1 177 ? 7.492 1.058 -10.615 1.00 98.12 177 LYS A C 1
ATOM 1339 O O . LYS A 1 177 ? 7.955 0.243 -11.409 1.00 98.12 177 LYS A O 1
ATOM 1344 N N . ALA A 1 178 ? 6.540 1.927 -10.958 1.00 98.31 178 ALA A N 1
ATOM 1345 C CA . ALA A 1 178 ? 5.960 1.969 -12.302 1.00 98.31 178 ALA A CA 1
ATOM 1346 C C . ALA A 1 178 ? 7.025 2.242 -13.380 1.00 98.31 178 ALA A C 1
ATOM 1348 O O . ALA A 1 178 ? 7.092 1.528 -14.382 1.00 98.31 178 ALA A O 1
ATOM 1349 N N . ALA A 1 179 ? 7.922 3.205 -13.147 1.00 97.62 179 ALA A N 1
ATOM 1350 C CA . ALA A 1 179 ? 9.022 3.512 -14.059 1.00 97.62 179 ALA A CA 1
ATOM 1351 C C . ALA A 1 179 ? 9.968 2.320 -14.268 1.00 97.62 179 ALA A C 1
ATOM 1353 O O . ALA A 1 179 ? 10.408 2.061 -15.392 1.00 97.62 179 ALA A O 1
ATOM 1354 N N . ARG A 1 180 ? 10.256 1.560 -13.205 1.00 95.62 180 ARG A N 1
ATOM 1355 C CA . ARG A 1 180 ? 11.059 0.333 -13.281 1.00 95.62 180 ARG A CA 1
ATOM 1356 C C . ARG A 1 180 ? 10.362 -0.765 -14.071 1.00 95.62 180 ARG A C 1
ATOM 1358 O O . ARG A 1 180 ? 11.029 -1.420 -14.861 1.00 95.62 180 ARG A O 1
ATOM 1365 N N . VAL A 1 181 ? 9.049 -0.940 -13.925 1.00 97.50 181 VAL A N 1
ATOM 1366 C CA . VAL A 1 181 ? 8.304 -1.902 -14.755 1.00 97.50 181 VAL A CA 1
ATOM 1367 C C . VAL A 1 181 ? 8.416 -1.528 -16.234 1.00 97.50 181 VAL A C 1
ATOM 1369 O O . VAL A 1 181 ? 8.784 -2.369 -17.051 1.00 97.50 181 VAL A O 1
ATOM 1372 N N . TYR A 1 182 ? 8.193 -0.259 -16.585 1.00 98.12 182 TYR A N 1
ATOM 1373 C CA . T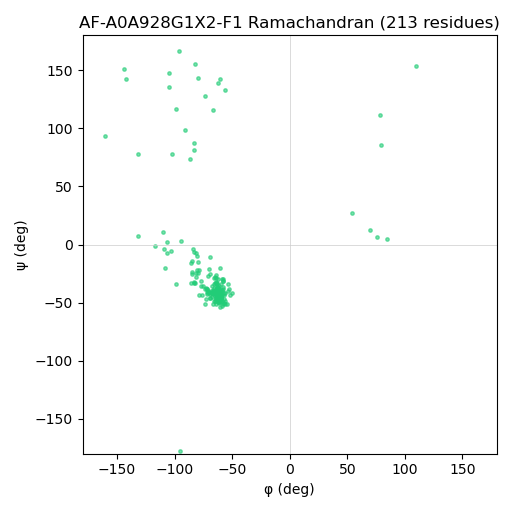YR A 1 182 ? 8.330 0.189 -17.972 1.00 98.12 182 TYR A CA 1
ATOM 1374 C C . TYR A 1 182 ? 9.750 0.017 -18.521 1.00 98.12 182 TYR A C 1
ATOM 1376 O O . TYR A 1 182 ? 9.925 -0.559 -19.590 1.00 98.12 182 TYR A O 1
ATOM 1384 N N . SER A 1 183 ? 10.767 0.478 -17.797 1.00 95.38 183 SER A N 1
ATOM 1385 C CA . SER A 1 183 ? 12.149 0.443 -18.289 1.00 95.38 183 SER A CA 1
ATOM 1386 C C . SER A 1 183 ? 12.751 -0.964 -18.272 1.00 95.38 183 SER A C 1
ATOM 1388 O O . SER A 1 183 ? 13.262 -1.414 -19.291 1.00 95.38 183 SER A O 1
ATOM 1390 N N . ALA A 1 184 ? 12.678 -1.677 -17.146 1.00 91.81 184 ALA A N 1
ATOM 1391 C CA . ALA A 1 184 ? 13.380 -2.946 -16.965 1.00 91.81 184 ALA A CA 1
ATOM 1392 C C . ALA A 1 184 ? 12.604 -4.160 -17.492 1.00 91.81 184 ALA A C 1
ATOM 1394 O O . ALA A 1 184 ? 13.228 -5.110 -17.959 1.00 91.81 184 ALA A O 1
ATOM 1395 N N . MET A 1 185 ? 11.267 -4.144 -17.427 1.00 94.06 185 MET A N 1
ATOM 1396 C CA . MET A 1 185 ? 10.452 -5.301 -17.832 1.00 94.06 185 MET A CA 1
ATOM 1397 C C . MET A 1 185 ? 9.8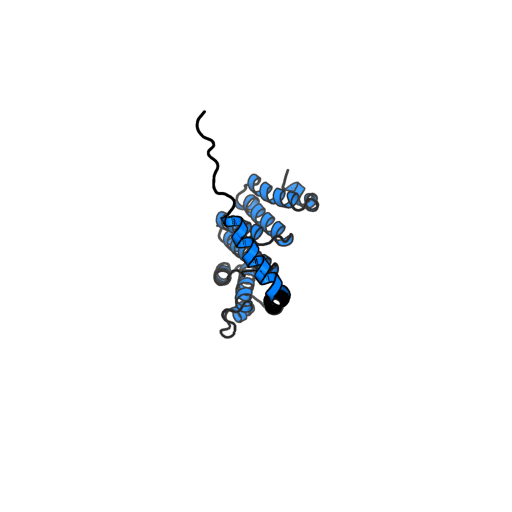87 -5.152 -19.246 1.00 94.06 185 MET A C 1
ATOM 1399 O O . MET A 1 185 ? 9.768 -6.138 -19.969 1.00 94.06 185 MET A O 1
ATOM 1403 N N . LEU A 1 186 ? 9.555 -3.924 -19.660 1.00 94.94 186 LEU A N 1
ATOM 1404 C CA . LEU A 1 186 ? 8.941 -3.648 -20.965 1.00 94.94 186 LEU A CA 1
ATOM 1405 C C . LEU A 1 186 ? 9.896 -3.000 -21.977 1.00 94.94 186 LEU A C 1
ATOM 1407 O O . LEU A 1 186 ? 9.528 -2.870 -23.143 1.00 94.94 186 LEU A O 1
ATOM 1411 N N . ASN A 1 187 ? 11.107 -2.608 -21.564 1.00 96.25 187 ASN A N 1
ATOM 1412 C CA . ASN A 1 187 ? 12.059 -1.842 -22.382 1.00 96.25 187 ASN A CA 1
ATOM 1413 C C . ASN A 1 187 ? 11.468 -0.536 -22.966 1.00 96.25 187 ASN A C 1
ATOM 1415 O O . ASN A 1 187 ? 11.922 -0.040 -23.997 1.00 96.25 187 ASN A O 1
ATOM 1419 N N . ASP A 1 188 ? 10.465 0.045 -22.301 1.00 96.75 188 ASP A N 1
ATOM 1420 C CA . ASP A 1 188 ? 9.802 1.295 -22.680 1.00 96.75 188 ASP A CA 1
ATOM 1421 C C . ASP A 1 188 ? 10.299 2.458 -21.807 1.00 96.75 188 ASP A C 1
ATOM 1423 O O . ASP A 1 188 ? 9.646 2.928 -20.868 1.00 96.75 188 ASP A O 1
ATOM 1427 N N . ASN A 1 189 ? 11.488 2.955 -22.141 1.00 94.88 189 ASN A N 1
ATOM 1428 C CA . ASN A 1 189 ? 12.081 4.104 -21.454 1.00 94.88 189 ASN A CA 1
ATOM 1429 C C . ASN A 1 189 ? 11.260 5.391 -21.639 1.00 94.88 189 ASN A C 1
ATOM 1431 O O . ASN A 1 189 ? 11.292 6.270 -20.777 1.00 94.88 189 ASN A O 1
ATOM 1435 N N . ALA A 1 190 ? 10.491 5.506 -22.727 1.00 95.50 190 ALA A N 1
ATOM 1436 C CA . ALA A 1 190 ? 9.665 6.680 -22.991 1.00 95.50 190 ALA A CA 1
ATOM 1437 C C . ALA A 1 190 ? 8.517 6.806 -21.984 1.00 95.50 190 ALA A C 1
ATOM 1439 O O . ALA A 1 190 ? 8.243 7.901 -21.485 1.00 95.50 190 ALA A O 1
ATOM 1440 N N . SER A 1 191 ? 7.869 5.693 -21.648 1.00 96.25 191 SER A N 1
ATOM 1441 C CA . SER A 1 191 ? 6.853 5.666 -20.596 1.00 96.25 191 SER A CA 1
ATOM 1442 C C . SER A 1 191 ? 7.470 5.772 -19.204 1.00 96.25 191 SER A C 1
ATOM 1444 O O . SER A 1 191 ? 6.945 6.525 -18.385 1.00 96.25 191 SER A O 1
ATOM 1446 N N . ALA A 1 192 ? 8.619 5.133 -18.948 1.00 96.50 192 ALA A N 1
ATOM 1447 C CA . ALA A 1 192 ? 9.328 5.264 -17.670 1.00 96.50 192 ALA A CA 1
ATOM 1448 C C . ALA A 1 192 ? 9.675 6.728 -17.337 1.00 96.50 192 ALA A C 1
ATOM 1450 O O . ALA A 1 192 ? 9.416 7.195 -16.225 1.00 96.50 192 ALA A O 1
ATOM 1451 N N . MET A 1 193 ? 10.164 7.486 -18.328 1.00 96.81 193 MET A N 1
ATOM 1452 C CA . MET A 1 193 ? 10.463 8.918 -18.200 1.00 96.81 193 MET A CA 1
ATOM 1453 C C . MET A 1 193 ? 9.284 9.741 -17.675 1.00 96.81 193 MET A C 1
ATOM 1455 O O . MET A 1 193 ? 9.502 10.721 -16.965 1.00 96.81 193 MET A O 1
ATOM 1459 N N . LYS A 1 194 ? 8.038 9.380 -18.009 1.00 97.44 194 LYS A N 1
ATOM 1460 C CA . LYS A 1 194 ? 6.851 10.135 -17.571 1.00 97.44 194 LYS A CA 1
ATOM 1461 C C . LYS A 1 194 ? 6.704 10.116 -16.049 1.00 97.44 194 LYS A C 1
ATOM 1463 O O . LYS A 1 194 ? 6.427 11.160 -15.467 1.00 97.44 194 LYS A O 1
ATOM 1468 N N . TYR A 1 195 ? 6.948 8.970 -15.415 1.00 97.50 195 TYR A N 1
ATOM 1469 C CA . TYR A 1 195 ? 6.865 8.823 -13.958 1.00 97.50 195 TYR A CA 1
ATOM 1470 C C . TYR A 1 195 ? 8.021 9.546 -13.256 1.00 97.50 195 TYR A C 1
ATOM 1472 O O . TYR A 1 195 ? 7.793 10.268 -12.290 1.00 97.50 195 TYR A O 1
ATOM 1480 N N . TYR A 1 196 ? 9.250 9.461 -13.780 1.00 97.56 196 TYR A N 1
ATOM 1481 C CA . TYR A 1 196 ? 10.372 10.230 -13.223 1.00 97.56 196 TYR A CA 1
ATOM 1482 C C . TYR A 1 196 ? 10.172 11.744 -13.359 1.00 97.56 196 TYR A C 1
ATOM 1484 O O . TYR A 1 196 ? 10.411 12.489 -12.410 1.00 97.56 196 TYR A O 1
ATOM 1492 N N . LYS A 1 197 ? 9.655 12.212 -14.501 1.00 96.88 197 LYS A N 1
ATOM 1493 C CA . LYS A 1 197 ? 9.293 13.625 -14.685 1.00 96.88 197 LYS A CA 1
ATOM 1494 C C . LYS A 1 197 ? 8.179 14.061 -13.738 1.00 96.88 197 LYS A C 1
ATOM 1496 O O . LYS A 1 197 ? 8.231 15.183 -13.250 1.00 96.88 197 LYS A O 1
ATOM 1501 N N . ALA A 1 198 ? 7.208 13.196 -13.445 1.00 97.00 198 ALA A N 1
ATOM 1502 C CA . ALA A 1 198 ? 6.174 13.490 -12.457 1.00 97.00 198 ALA A CA 1
ATOM 1503 C C . ALA A 1 198 ? 6.762 13.674 -11.046 1.00 97.00 198 ALA A C 1
ATOM 1505 O O . ALA A 1 198 ? 6.343 14.590 -10.339 1.00 97.00 198 ALA A O 1
ATOM 1506 N N . ILE A 1 199 ? 7.760 12.864 -10.661 1.00 96.62 199 ILE A N 1
ATOM 1507 C CA . ILE A 1 199 ? 8.492 13.035 -9.395 1.00 96.62 199 ILE A CA 1
ATOM 1508 C C . ILE A 1 199 ? 9.181 14.398 -9.350 1.00 96.62 199 ILE A C 1
ATOM 1510 O O . ILE A 1 199 ? 8.913 15.167 -8.433 1.00 96.62 199 ILE A O 1
ATOM 1514 N N . VAL A 1 200 ? 9.991 14.735 -10.356 1.00 96.44 200 VAL A N 1
ATOM 1515 C CA . VAL A 1 200 ? 10.717 16.018 -10.396 1.00 96.44 200 VAL A CA 1
ATOM 1516 C C . VAL A 1 200 ? 9.763 17.215 -10.455 1.00 96.44 200 VAL A C 1
ATOM 1518 O O . VAL A 1 200 ? 10.012 18.235 -9.824 1.00 96.44 200 VAL A O 1
ATOM 1521 N N . ALA A 1 201 ? 8.639 17.099 -11.165 1.00 96.50 201 ALA A N 1
ATOM 1522 C CA . ALA A 1 201 ? 7.644 18.165 -11.236 1.00 96.50 201 ALA A CA 1
ATOM 1523 C C . ALA A 1 201 ? 6.962 18.432 -9.884 1.00 96.50 201 ALA A C 1
ATOM 1525 O O . ALA A 1 201 ? 6.667 19.586 -9.575 1.00 96.50 201 ALA A O 1
ATOM 1526 N N . LYS A 1 202 ? 6.698 17.384 -9.088 1.00 96.12 202 LYS A N 1
ATOM 1527 C CA . LYS A 1 202 ? 6.091 17.521 -7.754 1.00 96.12 202 LYS A CA 1
ATOM 1528 C C . LYS A 1 202 ? 7.128 17.871 -6.675 1.00 96.12 202 LYS A C 1
ATOM 1530 O O . LYS A 1 202 ? 6.794 18.611 -5.756 1.00 96.12 202 LYS A O 1
ATOM 1535 N N . TYR A 1 203 ? 8.362 17.382 -6.818 1.00 94.06 203 TYR A N 1
ATOM 1536 C CA . TYR A 1 203 ? 9.481 17.537 -5.879 1.00 94.06 203 TYR A CA 1
ATOM 1537 C C . TYR A 1 203 ? 10.758 17.976 -6.623 1.00 94.06 203 TYR A C 1
ATOM 1539 O O . TYR A 1 203 ? 11.626 17.140 -6.908 1.00 94.06 203 TYR A O 1
ATOM 1547 N N . PRO A 1 204 ? 10.894 19.265 -6.987 1.00 93.81 204 PRO A N 1
ATOM 1548 C CA . PRO A 1 204 ? 12.017 19.761 -7.792 1.00 93.81 204 PRO A CA 1
ATOM 1549 C C . PRO A 1 204 ? 13.402 19.501 -7.184 1.00 93.81 204 PRO A C 1
ATOM 1551 O O . PRO A 1 204 ? 14.371 19.279 -7.905 1.00 93.81 204 PRO A O 1
ATOM 1554 N N . GLU A 1 205 ? 13.506 19.449 -5.857 1.00 93.00 205 GLU A N 1
ATOM 1555 C CA . GLU A 1 205 ? 14.732 19.119 -5.123 1.00 93.00 205 GLU A CA 1
ATOM 1556 C C . GLU A 1 205 ? 15.274 17.717 -5.441 1.00 93.00 205 GLU A C 1
ATOM 1558 O O . GLU A 1 205 ? 16.460 17.438 -5.249 1.00 93.00 205 GLU A O 1
ATOM 1563 N N . SER A 1 206 ? 14.419 16.835 -5.963 1.00 91.75 206 SER A N 1
ATOM 1564 C CA . SER A 1 206 ? 14.788 15.475 -6.339 1.00 91.75 206 SER A CA 1
ATOM 1565 C C . SER A 1 206 ? 15.460 15.370 -7.715 1.00 91.75 206 SER A C 1
ATOM 1567 O O . SER A 1 206 ? 15.964 14.300 -8.057 1.00 91.75 206 SER A O 1
ATOM 1569 N N . GLU A 1 207 ? 15.527 16.453 -8.504 1.00 89.88 207 GLU A N 1
ATOM 1570 C CA . GLU A 1 207 ? 16.041 16.438 -9.884 1.00 89.88 207 GLU A CA 1
ATOM 1571 C C . GLU A 1 207 ? 17.425 15.789 -9.997 1.00 89.88 207 GLU A C 1
ATOM 1573 O O . GLU A 1 207 ? 17.647 14.953 -10.872 1.00 89.88 207 GLU A O 1
ATOM 1578 N N . SER A 1 208 ? 18.336 16.103 -9.073 1.00 91.19 208 SER A N 1
ATOM 1579 C CA . SER A 1 208 ? 19.694 15.542 -9.071 1.00 91.19 208 SER A CA 1
ATOM 1580 C C . SER A 1 208 ? 19.719 14.007 -8.998 1.00 91.19 208 SER A C 1
ATOM 1582 O O . SER A 1 208 ? 20.593 13.379 -9.597 1.00 91.19 208 SER A O 1
ATOM 1584 N N . PHE A 1 209 ? 18.738 13.389 -8.333 1.00 91.31 209 PHE A N 1
ATOM 1585 C CA . PHE A 1 209 ? 18.605 11.934 -8.240 1.00 91.31 209 PHE A CA 1
ATOM 1586 C C . PHE A 1 209 ? 18.035 11.317 -9.522 1.00 91.31 209 PHE A C 1
ATOM 1588 O O . PHE A 1 209 ? 18.403 10.193 -9.879 1.00 91.31 209 PHE A O 1
ATOM 1595 N N . TYR A 1 210 ? 17.170 12.050 -10.233 1.00 92.12 210 TYR A N 1
ATOM 1596 C CA . TYR A 1 210 ? 16.453 11.542 -11.405 1.00 92.12 210 TYR A CA 1
ATOM 1597 C C . TYR A 1 210 ? 17.001 12.010 -12.755 1.00 92.12 210 TYR A C 1
ATOM 1599 O O . TYR A 1 210 ? 16.566 11.494 -13.783 1.00 92.12 210 TYR A O 1
ATOM 1607 N N . ALA A 1 211 ? 17.987 12.912 -12.775 1.00 88.88 211 ALA A N 1
ATOM 1608 C CA . ALA A 1 211 ? 18.548 13.509 -13.988 1.00 88.88 211 ALA A CA 1
ATOM 1609 C C . ALA A 1 211 ? 18.947 12.466 -15.046 1.00 88.88 211 ALA A C 1
ATOM 1611 O O . ALA A 1 211 ? 18.637 12.621 -16.222 1.00 88.88 211 ALA A O 1
ATOM 1612 N N . LYS A 1 212 ? 19.556 11.349 -14.631 1.00 89.50 212 LYS A N 1
ATOM 1613 C CA . LYS A 1 212 ? 19.987 10.279 -15.549 1.00 89.50 212 LYS A CA 1
ATOM 1614 C C . LYS A 1 212 ? 18.847 9.491 -16.209 1.00 89.50 212 LYS A C 1
ATOM 1616 O O . LYS A 1 212 ? 19.117 8.664 -17.069 1.00 89.50 212 LYS A O 1
ATOM 1621 N N . TYR A 1 213 ? 17.608 9.676 -15.756 1.00 85.94 213 TYR A N 1
ATOM 1622 C CA . TYR A 1 213 ? 16.442 8.947 -16.252 1.00 85.94 213 TYR A CA 1
ATOM 1623 C C . TYR A 1 213 ? 15.487 9.813 -17.073 1.00 85.94 213 TYR A C 1
ATOM 1625 O O . TYR A 1 213 ? 14.483 9.287 -17.538 1.00 85.94 213 TYR A O 1
ATOM 1633 N N . ILE A 1 214 ? 15.736 11.121 -17.203 1.00 83.75 214 ILE A N 1
ATOM 1634 C CA . ILE A 1 214 ? 14.810 12.077 -17.839 1.00 83.75 214 ILE A CA 1
ATOM 1635 C C . ILE A 1 214 ? 15.379 12.749 -19.101 1.00 83.75 214 ILE A C 1
ATOM 1637 O O . ILE A 1 214 ? 14.643 13.517 -19.735 1.00 83.75 214 ILE A O 1
ATOM 1641 N N . TRP A 1 215 ? 16.628 12.428 -19.467 1.00 69.00 215 TRP A N 1
ATOM 1642 C CA . TRP A 1 215 ? 17.381 12.940 -20.618 1.00 69.00 215 TRP A CA 1
ATOM 1643 C C . TRP A 1 215 ? 17.993 11.808 -21.444 1.00 69.00 215 TRP A C 1
ATOM 1645 O O . TRP A 1 215 ? 18.438 10.813 -20.828 1.00 69.00 215 TRP A O 1
#

Sequence (215 aa):
MAKNVNAPETDVVVNTKGKLENLFEKYGKALLWVLVVVAVAVGGYFIYKSYAEKKEAEKKEALMVKTSQALVSGGAAEAVAIADNKENANTASANFANYLAAARYLAEGDIDAANERISKFVMFEEGDLAAMINAAAYGVRGDIAVERGDYKAAIAEFEKAIKASDDMHTFVTYNEKAARVYSAMLNDNASAMKYYKAIVAKYPESESFYAKYIW

Solvent-accessible surface area (backbone atoms only — not comparable to full-atom values): 11353 Å² total; per-residue (Å²): 140,85,83,92,82,80,79,95,77,61,71,77,63,54,61,56,49,57,56,52,49,53,48,44,73,75,36,35,72,59,55,49,52,52,52,50,52,51,50,49,51,53,50,51,51,54,52,51,52,54,52,53,53,50,56,51,50,54,51,52,51,54,44,41,53,52,51,49,57,56,40,71,81,38,56,39,68,54,21,44,52,51,29,69,31,75,93,40,57,93,33,72,47,18,36,50,21,20,40,53,19,12,54,39,23,48,75,72,64,39,53,65,62,12,51,56,27,45,67,68,39,70,79,58,91,72,56,72,68,28,23,48,51,40,15,49,49,26,39,51,54,12,51,51,23,47,79,70,66,39,54,70,60,12,40,54,26,18,55,49,15,37,72,41,27,92,49,65,68,49,35,47,54,28,30,52,51,37,20,44,46,27,35,76,75,63,68,33,54,74,64,14,24,53,33,54,48,50,43,30,71,76,40,61,90,48,36,84,82,45,51,85,60,68,109